Protein AF-A0A399QWX4-F1 (afdb_monomer)

Foldseek 3Di:
DDPDDPDPPDDPVVVVVCCVVVVVDDDDPPDDAPPPDDSPVVVCVVCVLPPPPLQHDRPVVLVLLQVLLPPPLAQPSHVVLLVQLVVVLVVCVVQAPPSRLLNLLSSQLQSADQPVDLCRLVVSLVVQLVVCVVRDDPVSSVLSSQLSVCLSPLDQDPDDDPNSSSSSLVSSLSNVQLLQDPPVSVVSSVVRVCSSVVVDPLLRCLVVVLVVLVVLLPDPFSGDDPVSRVRGRVSSNVSSVVSNVVSVD

Structure (mmCIF, N/CA/C/O backbone):
data_AF-A0A399QWX4-F1
#
_entry.id   AF-A0A399QWX4-F1
#
loop_
_atom_site.group_PDB
_atom_site.id
_atom_site.type_symbol
_atom_site.label_atom_id
_atom_site.label_alt_id
_atom_site.label_comp_id
_atom_site.label_asym_id
_atom_site.label_entity_id
_atom_site.label_seq_id
_atom_site.pdbx_PDB_ins_code
_atom_site.Cartn_x
_atom_site.Cartn_y
_atom_site.Cartn_z
_atom_site.occupancy
_atom_site.B_iso_or_equiv
_atom_site.auth_seq_id
_atom_site.auth_comp_id
_atom_site.auth_asym_id
_atom_site.auth_atom_id
_atom_site.pdbx_PDB_model_num
ATOM 1 N N . MET A 1 1 ? 32.528 8.252 -9.619 1.00 36.53 1 MET A N 1
ATOM 2 C CA . MET A 1 1 ? 33.765 8.702 -10.285 1.00 36.53 1 MET A CA 1
ATOM 3 C C . MET A 1 1 ? 33.454 8.699 -11.768 1.00 36.53 1 MET A C 1
ATOM 5 O O . MET A 1 1 ? 33.252 7.625 -12.318 1.00 36.53 1 MET A O 1
ATOM 9 N N . GLU A 1 2 ? 33.245 9.871 -12.365 1.00 32.94 2 GLU A N 1
ATOM 10 C CA . GLU A 1 2 ? 33.061 9.987 -13.814 1.00 32.94 2 GLU A CA 1
ATOM 11 C C . GLU A 1 2 ? 34.377 9.607 -14.490 1.00 32.94 2 GLU A C 1
ATOM 13 O O . GLU A 1 2 ? 35.412 10.228 -14.253 1.00 32.94 2 GLU A O 1
ATOM 18 N N . PHE A 1 3 ? 34.349 8.535 -15.276 1.00 46.03 3 PHE A N 1
ATOM 19 C CA . PHE A 1 3 ? 35.468 8.164 -16.126 1.00 46.03 3 PHE A CA 1
ATOM 20 C C . PHE A 1 3 ? 35.492 9.158 -17.288 1.00 46.03 3 PHE A C 1
ATOM 22 O O . PHE A 1 3 ? 34.627 9.116 -18.161 1.00 46.03 3 PHE A O 1
ATOM 29 N N . GLY A 1 4 ? 36.427 10.107 -17.243 1.00 42.34 4 GLY A N 1
ATOM 30 C CA . GLY A 1 4 ? 36.612 11.098 -18.297 1.00 42.34 4 GLY A CA 1
ATOM 31 C C . GLY A 1 4 ? 37.071 10.423 -19.585 1.00 42.34 4 GLY A C 1
ATOM 32 O O . GLY A 1 4 ? 38.186 9.910 -19.651 1.00 42.34 4 GLY A O 1
ATOM 33 N N . TYR A 1 5 ? 36.214 10.435 -20.602 1.00 48.62 5 TYR A N 1
ATOM 34 C CA . TYR A 1 5 ? 36.571 10.072 -21.967 1.00 48.62 5 TYR A CA 1
ATOM 35 C C . TYR A 1 5 ? 36.462 11.328 -22.832 1.00 48.62 5 TYR A C 1
ATOM 37 O O . TYR A 1 5 ? 35.366 11.762 -23.172 1.00 48.62 5 TYR A O 1
ATOM 45 N N . GLU A 1 6 ? 37.598 11.926 -23.185 1.00 47.09 6 GLU A N 1
ATOM 46 C CA . GLU A 1 6 ? 37.657 12.959 -24.223 1.00 47.09 6 GLU A CA 1
ATOM 47 C C . GLU A 1 6 ? 37.806 12.290 -25.600 1.00 47.09 6 GLU A C 1
ATOM 49 O O . GLU A 1 6 ? 38.861 12.333 -26.223 1.00 47.09 6 GLU A O 1
ATOM 54 N N . ASP A 1 7 ? 36.745 11.635 -26.076 1.00 51.84 7 ASP A N 1
ATOM 55 C CA . ASP A 1 7 ? 36.612 11.261 -27.489 1.00 51.84 7 ASP A CA 1
ATOM 56 C C . ASP A 1 7 ? 35.151 11.423 -27.930 1.00 51.84 7 ASP A C 1
ATOM 58 O O . ASP A 1 7 ? 34.295 10.581 -27.665 1.00 51.84 7 ASP A O 1
ATOM 62 N N . PHE A 1 8 ? 34.860 12.533 -28.614 1.00 53.25 8 PHE A N 1
ATOM 63 C CA . PHE A 1 8 ? 33.521 12.878 -29.108 1.00 53.25 8 PHE A CA 1
ATOM 64 C C . PHE A 1 8 ? 33.066 12.037 -30.318 1.00 53.25 8 PHE A C 1
ATOM 66 O O . PHE A 1 8 ? 31.963 12.250 -30.822 1.00 53.25 8 PHE A O 1
ATOM 73 N N . SER A 1 9 ? 33.893 11.109 -30.817 1.00 65.25 9 SER A N 1
ATOM 74 C CA . SER A 1 9 ? 33.598 10.319 -32.021 1.00 65.25 9 SER A CA 1
ATOM 75 C C . SER A 1 9 ? 33.035 8.920 -31.746 1.00 65.25 9 SER A C 1
ATOM 77 O O . SER A 1 9 ? 32.462 8.305 -32.649 1.00 65.25 9 SER A O 1
ATOM 79 N N . LYS A 1 10 ? 33.150 8.419 -30.509 1.00 66.12 10 LYS A N 1
ATOM 80 C CA . LYS A 1 10 ? 32.716 7.072 -30.115 1.00 66.12 10 LYS A CA 1
ATOM 81 C C . LYS A 1 10 ? 31.728 7.126 -28.958 1.00 66.12 10 LYS A C 1
ATOM 83 O O . LYS A 1 10 ? 31.874 7.900 -28.020 1.00 66.12 10 LYS A O 1
ATOM 88 N N . SER A 1 11 ? 30.716 6.264 -29.000 1.00 66.50 11 SER A N 1
ATOM 89 C CA . SER A 1 11 ? 29.767 6.149 -27.889 1.00 66.50 11 SER A CA 1
ATOM 90 C C . SER A 1 11 ? 30.430 5.502 -26.662 1.00 66.50 11 SER A C 1
ATOM 92 O O . SER A 1 11 ? 31.269 4.607 -26.799 1.00 66.50 11 SER A O 1
ATOM 94 N N . HIS A 1 12 ? 30.016 5.887 -25.449 1.00 59.50 12 HIS A N 1
ATOM 95 C CA . HIS A 1 12 ? 30.517 5.279 -24.205 1.00 59.50 12 HIS A CA 1
ATOM 96 C C . HIS A 1 12 ? 30.455 3.733 -24.182 1.00 59.50 12 HIS A C 1
ATOM 98 O O . HIS A 1 12 ? 31.392 3.115 -23.672 1.00 59.50 12 HIS A O 1
ATOM 104 N N . PRO A 1 13 ? 29.425 3.063 -24.744 1.00 59.88 13 PRO A N 1
ATOM 105 C CA . PRO A 1 13 ? 29.414 1.603 -24.854 1.00 59.88 13 PRO A CA 1
ATOM 106 C C . PRO A 1 13 ? 30.510 1.027 -25.761 1.00 59.88 13 PRO A C 1
ATOM 108 O O . PRO A 1 13 ? 31.056 -0.029 -25.448 1.00 59.88 13 PRO A O 1
ATOM 111 N N . GLN A 1 14 ? 30.844 1.699 -26.870 1.00 66.56 14 GLN A N 1
ATOM 112 C CA . GLN A 1 14 ? 31.919 1.268 -27.775 1.00 66.56 14 GLN A CA 1
ATOM 113 C C . GLN A 1 14 ? 33.284 1.419 -27.109 1.00 66.56 14 GLN A C 1
ATOM 115 O O . GLN A 1 14 ? 34.055 0.465 -27.092 1.00 66.56 14 GLN A O 1
ATOM 120 N N . LEU A 1 15 ? 33.532 2.569 -26.476 1.00 65.81 15 LEU A N 1
ATOM 121 C CA . LEU A 1 15 ? 34.760 2.823 -25.720 1.00 65.81 15 LEU A CA 1
ATOM 122 C C . LEU A 1 15 ? 34.960 1.795 -24.597 1.00 65.81 15 LEU A C 1
ATOM 124 O O . LEU A 1 15 ? 36.059 1.285 -24.400 1.00 65.81 15 LEU A O 1
ATOM 128 N N . ARG A 1 16 ? 33.881 1.423 -23.896 1.00 71.06 16 ARG A N 1
ATOM 129 C CA . ARG A 1 16 ? 33.922 0.391 -22.850 1.00 71.06 16 ARG A CA 1
ATOM 130 C C . ARG A 1 16 ? 34.248 -0.994 -23.406 1.00 71.06 16 ARG A C 1
ATOM 132 O O . ARG A 1 16 ? 35.002 -1.730 -22.779 1.00 71.06 16 ARG A O 1
ATOM 139 N N . ARG A 1 17 ? 33.677 -1.358 -24.558 1.00 70.12 17 ARG A N 1
ATOM 140 C CA . ARG A 1 17 ? 33.946 -2.648 -25.207 1.00 70.12 17 ARG A CA 1
ATOM 141 C C . ARG A 1 17 ? 35.401 -2.743 -25.658 1.00 70.12 17 ARG A C 1
ATOM 143 O O . ARG A 1 17 ? 36.065 -3.711 -25.314 1.00 70.12 17 ARG A O 1
ATOM 150 N N . GLU A 1 18 ? 35.896 -1.713 -26.340 1.00 75.56 18 GLU A N 1
ATOM 151 C CA . GLU A 1 18 ? 37.291 -1.639 -26.784 1.00 75.56 18 GLU A CA 1
ATOM 152 C C . GLU A 1 18 ? 38.266 -1.696 -25.599 1.00 75.56 18 GLU A C 1
ATOM 154 O O . GLU A 1 18 ? 39.277 -2.387 -25.668 1.00 75.56 18 GLU A O 1
ATOM 159 N N . TRP A 1 19 ? 37.946 -1.037 -24.481 1.00 77.25 19 TRP A N 1
ATOM 160 C CA . TRP A 1 19 ? 38.761 -1.097 -23.265 1.00 77.25 19 TRP A CA 1
ATOM 161 C C . TRP A 1 19 ? 38.820 -2.506 -22.650 1.00 77.25 19 TRP A C 1
ATOM 163 O O . TRP A 1 19 ? 39.889 -2.953 -22.231 1.00 77.25 19 TRP A O 1
ATOM 173 N N . ILE A 1 20 ? 37.696 -3.234 -22.628 1.00 73.88 20 ILE A N 1
ATOM 174 C CA . ILE A 1 20 ? 37.647 -4.625 -22.144 1.00 73.88 20 ILE A CA 1
ATOM 175 C C . ILE A 1 20 ? 38.436 -5.555 -23.073 1.00 73.88 20 ILE A C 1
ATOM 177 O O . ILE A 1 20 ? 39.220 -6.373 -22.594 1.00 73.88 20 ILE A O 1
ATOM 181 N N . GLU A 1 21 ? 38.242 -5.426 -24.387 1.00 76.81 21 GLU A N 1
ATOM 182 C CA . GLU A 1 21 ? 38.940 -6.224 -25.404 1.00 76.81 21 GLU A CA 1
ATOM 183 C C . GLU A 1 21 ? 40.447 -5.921 -25.436 1.00 76.81 21 GLU A C 1
ATOM 185 O O . GLU A 1 21 ? 41.253 -6.815 -25.686 1.00 76.81 21 GLU A O 1
ATOM 190 N N . GLY A 1 22 ? 40.831 -4.685 -25.112 1.00 78.31 22 GLY A N 1
ATOM 191 C CA . GLY A 1 22 ? 42.212 -4.214 -25.021 1.00 78.31 22 GLY A CA 1
ATOM 192 C C . GLY A 1 22 ? 42.940 -4.555 -23.717 1.00 78.31 22 GLY A C 1
ATOM 193 O O . GLY A 1 22 ? 43.990 -3.980 -23.458 1.00 78.31 22 GLY A O 1
ATOM 194 N N . GLY A 1 23 ? 42.408 -5.449 -22.877 1.00 78.69 23 GLY A N 1
ATOM 195 C CA . GLY A 1 23 ? 43.095 -5.904 -21.660 1.00 78.69 23 GLY A CA 1
ATOM 196 C C . GLY A 1 23 ? 42.893 -5.022 -20.423 1.00 78.69 23 GLY A C 1
ATOM 197 O O . GLY A 1 23 ? 43.568 -5.236 -19.419 1.00 78.69 23 GLY A O 1
ATOM 198 N N . LYS A 1 24 ? 41.933 -4.083 -20.456 1.00 81.38 24 LYS A N 1
ATOM 199 C CA . LYS A 1 24 ? 41.509 -3.262 -19.303 1.00 81.38 24 LYS A CA 1
ATOM 200 C C . LYS A 1 24 ? 42.638 -2.397 -18.719 1.00 81.38 24 LYS A C 1
ATOM 202 O O . LYS A 1 24 ? 42.712 -2.176 -17.508 1.00 81.38 24 LYS A O 1
ATOM 207 N N . GLU A 1 25 ? 43.535 -1.917 -19.575 1.00 78.25 25 GLU A N 1
ATOM 208 C CA . GLU A 1 25 ? 44.689 -1.119 -19.161 1.00 78.25 25 GLU A CA 1
ATOM 209 C C . GLU A 1 25 ? 44.283 0.254 -18.608 1.00 78.25 25 GLU A C 1
ATOM 211 O O . GLU A 1 25 ? 43.268 0.845 -18.987 1.00 78.25 25 GLU A O 1
ATOM 216 N N . TRP A 1 26 ? 45.090 0.783 -17.692 1.00 76.31 26 TRP A N 1
ATOM 217 C CA . TRP A 1 26 ? 44.897 2.126 -17.161 1.00 76.31 26 TRP A CA 1
ATOM 218 C C . TRP A 1 26 ? 45.159 3.172 -18.250 1.00 76.31 26 TRP A C 1
ATOM 220 O O . TRP A 1 26 ? 46.260 3.247 -18.789 1.00 76.31 26 TRP A O 1
ATOM 230 N N . SER A 1 27 ? 44.159 3.999 -18.559 1.00 67.62 27 SER A N 1
ATOM 231 C CA . SER A 1 27 ? 44.198 4.905 -19.715 1.00 67.62 27 SER A CA 1
ATOM 232 C C . SER A 1 27 ? 44.344 6.391 -19.362 1.00 67.62 27 SER A C 1
ATOM 234 O O . SER A 1 27 ? 44.257 7.235 -20.253 1.00 67.62 27 SER A O 1
ATOM 236 N N . SER A 1 28 ? 44.536 6.749 -18.084 1.00 66.88 28 SER A N 1
ATOM 237 C CA . SER A 1 28 ? 44.708 8.158 -17.694 1.00 66.88 28 SER A CA 1
ATOM 238 C C . SER A 1 28 ? 46.110 8.652 -18.042 1.00 66.88 28 SER A C 1
ATOM 240 O O . SER A 1 28 ? 47.109 8.098 -17.592 1.00 66.88 28 SER A O 1
ATOM 242 N N . VAL A 1 29 ? 46.173 9.755 -18.787 1.00 61.41 29 VAL A N 1
ATOM 243 C CA . VAL A 1 29 ? 47.415 10.501 -19.058 1.00 61.41 29 VAL A CA 1
ATOM 244 C C . VAL A 1 29 ? 47.774 11.485 -17.939 1.00 61.41 29 VAL A C 1
ATOM 246 O O . VAL A 1 29 ? 48.891 11.992 -17.896 1.00 61.41 29 VAL A O 1
ATOM 249 N N . ALA A 1 30 ? 46.830 11.769 -17.035 1.00 56.72 30 ALA A N 1
ATOM 250 C CA . ALA A 1 30 ? 46.983 12.749 -15.959 1.00 56.72 30 ALA A CA 1
ATOM 251 C C . ALA A 1 30 ? 47.521 12.134 -14.656 1.00 56.72 30 ALA A C 1
ATOM 253 O O . ALA A 1 30 ? 47.921 12.854 -13.742 1.00 56.72 30 ALA A O 1
ATOM 254 N N . SER A 1 31 ? 47.516 10.806 -14.547 1.00 69.19 31 SER A N 1
ATOM 255 C CA . SER A 1 31 ? 47.915 10.093 -13.339 1.00 69.19 31 SER A CA 1
ATOM 256 C C . SER A 1 31 ? 48.416 8.694 -13.668 1.00 69.19 31 SER A C 1
ATOM 258 O O . SER A 1 31 ? 47.888 8.028 -14.554 1.00 69.19 31 SER A O 1
ATOM 260 N N . ASN A 1 32 ? 49.421 8.232 -12.923 1.00 76.31 32 ASN A N 1
ATOM 261 C CA . ASN A 1 32 ? 49.849 6.837 -12.987 1.00 76.31 32 ASN A CA 1
ATOM 262 C C . ASN A 1 32 ? 48.766 5.922 -12.407 1.00 76.31 32 ASN A C 1
ATOM 264 O O . ASN A 1 32 ? 48.014 6.331 -11.516 1.00 76.31 32 ASN A O 1
ATOM 268 N N . ALA A 1 33 ? 48.740 4.673 -12.872 1.00 71.56 33 ALA A N 1
ATOM 269 C CA . ALA A 1 33 ? 47.933 3.640 -12.243 1.00 71.56 33 ALA A CA 1
ATOM 270 C C . ALA A 1 33 ? 48.317 3.518 -10.753 1.00 71.56 33 ALA A C 1
ATOM 272 O O . ALA A 1 33 ? 49.512 3.557 -10.427 1.00 71.56 33 ALA A O 1
ATOM 273 N N . PRO A 1 34 ? 47.341 3.378 -9.841 1.00 74.94 34 PRO A N 1
ATOM 274 C CA . PRO A 1 34 ? 47.611 3.046 -8.447 1.00 74.94 34 PRO A CA 1
ATOM 275 C C . PRO A 1 34 ? 48.460 1.773 -8.322 1.00 74.94 34 PRO A C 1
ATOM 277 O O . PRO A 1 34 ? 48.393 0.883 -9.168 1.00 74.94 34 PRO A O 1
ATOM 280 N N . ALA A 1 35 ? 49.250 1.668 -7.250 1.00 73.94 35 ALA A N 1
ATOM 281 C CA . ALA A 1 35 ? 50.124 0.511 -7.022 1.00 73.94 35 ALA A CA 1
ATOM 282 C C . ALA A 1 35 ? 49.351 -0.815 -6.847 1.00 73.94 35 ALA A C 1
ATOM 284 O O . ALA A 1 35 ? 49.918 -1.889 -7.018 1.00 73.94 35 ALA A O 1
ATOM 285 N N . ASP A 1 36 ? 48.066 -0.728 -6.515 1.00 65.31 36 ASP A N 1
ATOM 286 C CA . ASP A 1 36 ? 47.106 -1.813 -6.331 1.00 65.31 36 ASP A CA 1
ATOM 287 C C . ASP A 1 36 ? 46.073 -1.884 -7.473 1.00 65.31 36 ASP A C 1
ATOM 289 O O . ASP A 1 36 ? 44.956 -2.364 -7.276 1.00 65.31 36 ASP A O 1
ATOM 293 N N . TRP A 1 37 ? 46.420 -1.382 -8.665 1.00 73.75 37 TRP A N 1
ATOM 294 C CA . TRP A 1 37 ? 45.552 -1.451 -9.838 1.00 73.75 37 TRP A CA 1
ATOM 295 C C . TRP A 1 37 ? 45.223 -2.903 -10.203 1.00 73.75 37 TRP A C 1
ATOM 297 O O . TRP A 1 37 ? 46.065 -3.653 -10.695 1.00 73.75 37 TRP A O 1
ATOM 307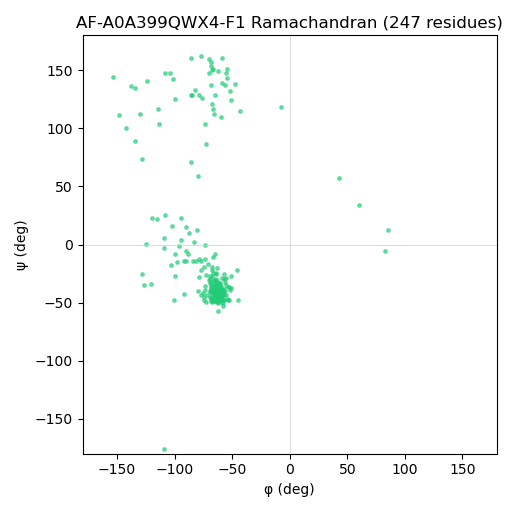 N N . ASP A 1 38 ? 43.963 -3.265 -9.981 1.00 76.94 38 ASP A N 1
ATOM 308 C CA . ASP A 1 38 ? 43.387 -4.556 -10.326 1.00 76.94 38 ASP A CA 1
ATOM 309 C C . ASP A 1 38 ? 42.026 -4.321 -11.000 1.00 76.94 38 ASP A C 1
ATOM 311 O O . ASP A 1 38 ? 40.991 -4.242 -10.323 1.00 76.94 38 ASP A O 1
ATOM 315 N N . PRO A 1 39 ? 42.009 -4.164 -12.335 1.00 71.69 39 PRO A N 1
ATOM 316 C CA . PRO A 1 39 ? 40.783 -3.895 -13.069 1.00 71.69 39 PRO A CA 1
ATOM 317 C C . PRO A 1 39 ? 39.829 -5.087 -13.026 1.00 71.69 39 PRO A C 1
ATOM 319 O O . PRO A 1 39 ? 38.627 -4.891 -13.164 1.00 71.69 39 PRO A O 1
ATOM 322 N N . GLU A 1 40 ? 40.329 -6.309 -12.815 1.00 68.56 40 GLU A N 1
ATOM 323 C CA . GLU A 1 40 ? 39.490 -7.497 -12.685 1.00 68.56 40 GLU A CA 1
ATOM 324 C C . GLU A 1 40 ? 38.759 -7.491 -11.351 1.00 68.56 40 GLU A C 1
ATOM 326 O O . GLU A 1 40 ? 37.543 -7.602 -11.363 1.00 68.56 40 GLU A O 1
ATOM 331 N N . SER A 1 41 ? 39.438 -7.268 -10.222 1.00 61.56 41 SER A N 1
ATOM 332 C CA . SER A 1 41 ? 38.777 -7.180 -8.912 1.00 61.56 41 SER A CA 1
ATOM 333 C C . SER A 1 41 ? 37.913 -5.930 -8.763 1.00 61.56 41 SER A C 1
ATOM 335 O O . SER A 1 41 ? 36.928 -5.947 -8.032 1.00 61.56 41 SER A O 1
ATOM 337 N N . GLN A 1 42 ? 38.251 -4.820 -9.421 1.00 64.69 42 GLN A N 1
ATOM 338 C CA . GLN A 1 42 ? 37.425 -3.608 -9.402 1.00 64.69 42 GLN A CA 1
ATOM 339 C C . GLN A 1 42 ? 36.183 -3.754 -10.282 1.00 64.69 42 GLN A C 1
ATOM 341 O O . GLN A 1 42 ? 35.090 -3.386 -9.848 1.00 64.69 42 GLN A O 1
ATOM 346 N N . LEU A 1 43 ? 36.324 -4.346 -11.474 1.00 61.94 43 LEU A N 1
ATOM 347 C CA . LEU A 1 43 ? 35.189 -4.728 -12.309 1.00 61.94 43 LEU A CA 1
ATOM 348 C C . LEU A 1 43 ? 34.364 -5.811 -11.609 1.00 61.94 43 LEU A C 1
ATOM 350 O O . LEU A 1 43 ? 33.150 -5.699 -11.567 1.00 61.94 43 LEU A O 1
ATOM 354 N N . ALA A 1 44 ? 35.000 -6.790 -10.969 1.00 59.09 44 ALA A N 1
ATOM 355 C CA . ALA A 1 44 ? 34.336 -7.798 -10.159 1.00 59.09 44 ALA A CA 1
ATOM 356 C C . ALA A 1 44 ? 33.651 -7.176 -8.947 1.00 59.09 44 ALA A C 1
ATOM 358 O O . ALA A 1 44 ? 32.563 -7.594 -8.658 1.00 59.09 44 ALA A O 1
ATOM 359 N N . ARG A 1 45 ? 34.151 -6.126 -8.286 1.00 56.44 45 ARG A N 1
ATOM 360 C CA . ARG A 1 45 ? 33.387 -5.412 -7.235 1.00 56.44 45 ARG A CA 1
ATOM 361 C C . ARG A 1 45 ? 32.208 -4.610 -7.790 1.00 56.44 45 ARG A C 1
ATOM 363 O O . ARG A 1 45 ? 31.205 -4.457 -7.100 1.00 56.44 45 ARG A O 1
ATOM 370 N N . LEU A 1 46 ? 32.321 -4.107 -9.021 1.00 50.16 46 LEU A N 1
ATOM 371 C CA . LEU A 1 46 ? 31.212 -3.492 -9.758 1.00 50.16 46 LEU A CA 1
ATOM 372 C C . LEU A 1 46 ? 30.184 -4.529 -10.249 1.00 50.16 46 LEU A C 1
ATOM 374 O O . LEU A 1 46 ? 29.029 -4.163 -10.425 1.00 50.16 46 LEU A O 1
ATOM 378 N N . LEU A 1 47 ? 30.592 -5.788 -10.459 1.00 51.03 47 LEU A N 1
ATOM 379 C CA . LEU A 1 47 ? 29.754 -6.898 -10.941 1.00 51.03 47 LEU A CA 1
ATOM 380 C C . LEU A 1 47 ? 29.255 -7.843 -9.815 1.00 51.03 47 LEU A C 1
ATOM 382 O O . LEU A 1 47 ? 28.184 -8.428 -9.949 1.00 51.03 47 LEU A O 1
ATOM 386 N N . ASP A 1 48 ? 29.990 -7.963 -8.704 1.00 43.47 48 ASP A N 1
ATOM 387 C CA . ASP A 1 48 ? 29.677 -8.680 -7.446 1.00 43.47 48 ASP A CA 1
ATOM 388 C C . ASP A 1 48 ? 28.772 -7.837 -6.543 1.00 43.47 48 ASP A C 1
ATOM 390 O O . ASP A 1 48 ? 28.112 -8.354 -5.641 1.00 43.47 48 ASP A O 1
ATOM 394 N N . GLY A 1 49 ? 28.636 -6.543 -6.829 1.00 46.41 49 GLY A N 1
ATOM 395 C CA . GLY A 1 49 ? 27.330 -5.920 -6.709 1.00 46.41 49 GLY A CA 1
ATOM 396 C C . GLY A 1 49 ? 26.486 -6.433 -7.864 1.00 46.41 49 GLY A C 1
ATOM 397 O O . GLY A 1 49 ? 26.519 -5.793 -8.908 1.00 46.41 49 GLY A O 1
ATOM 398 N N . ARG A 1 50 ? 25.830 -7.598 -7.671 1.00 38.47 50 ARG A N 1
ATOM 399 C CA . ARG A 1 50 ? 24.861 -8.250 -8.578 1.00 38.47 50 ARG A CA 1
ATOM 400 C C . ARG A 1 50 ? 24.507 -7.339 -9.748 1.00 38.47 50 ARG A C 1
ATOM 402 O O . ARG A 1 50 ? 23.873 -6.309 -9.511 1.00 38.47 50 ARG A O 1
ATOM 409 N N . VAL A 1 51 ? 24.801 -7.751 -10.986 1.00 38.78 51 VAL A N 1
ATOM 410 C CA . VAL A 1 51 ? 23.932 -7.352 -12.105 1.00 38.78 51 VAL A CA 1
ATOM 411 C C . VAL A 1 51 ? 22.516 -7.536 -11.564 1.00 38.78 51 VAL A C 1
ATOM 413 O O . VAL A 1 51 ? 22.219 -8.665 -11.151 1.00 38.78 51 VAL A O 1
ATOM 416 N N . PRO A 1 52 ? 21.702 -6.474 -11.404 1.00 41.16 52 PRO A N 1
ATOM 417 C CA . PRO A 1 52 ? 20.328 -6.681 -11.017 1.00 41.16 52 PRO A CA 1
ATOM 418 C C . PRO A 1 52 ? 19.810 -7.714 -12.002 1.00 41.16 52 PRO A C 1
ATOM 420 O O . PRO A 1 52 ? 19.938 -7.518 -13.215 1.00 41.16 52 PRO A O 1
ATOM 423 N N . GLU A 1 53 ? 19.271 -8.831 -11.510 1.00 42.88 53 GLU A N 1
ATOM 424 C CA . GLU A 1 53 ? 18.254 -9.462 -12.337 1.00 42.88 53 GLU A CA 1
ATOM 425 C C . GLU A 1 53 ? 17.310 -8.323 -12.744 1.00 42.88 53 GLU A C 1
ATOM 427 O O . GLU A 1 53 ? 17.099 -7.431 -11.913 1.00 42.88 53 GLU A O 1
ATOM 432 N N . PRO A 1 54 ? 16.850 -8.252 -14.000 1.00 44.41 54 PRO A N 1
ATOM 433 C CA . PRO A 1 54 ? 16.032 -7.133 -14.469 1.00 44.41 54 PRO A CA 1
ATOM 434 C C . PRO A 1 54 ? 14.900 -6.760 -13.488 1.00 44.41 54 PRO A C 1
ATOM 436 O O . PRO A 1 54 ? 14.536 -5.604 -13.392 1.00 44.41 54 PRO A O 1
ATOM 439 N N . ASP A 1 55 ? 14.502 -7.691 -12.621 1.00 52.66 55 ASP A N 1
ATOM 440 C CA . ASP A 1 55 ? 13.497 -7.561 -11.569 1.00 52.66 55 ASP A CA 1
ATOM 441 C C . ASP A 1 55 ? 14.003 -7.091 -10.175 1.00 52.66 55 ASP A C 1
ATOM 443 O O . ASP A 1 55 ? 13.315 -7.271 -9.166 1.00 52.66 55 ASP A O 1
ATOM 447 N N . CYS A 1 56 ? 15.218 -6.544 -10.043 1.00 72.88 56 CYS A N 1
ATOM 448 C CA . CYS A 1 56 ? 15.839 -6.239 -8.744 1.00 72.88 56 CYS A CA 1
ATOM 449 C C . CYS A 1 56 ? 16.045 -4.729 -8.526 1.00 72.88 56 CYS A C 1
ATOM 451 O O . CYS A 1 56 ? 16.851 -4.076 -9.190 1.00 72.88 56 CYS A O 1
ATOM 453 N N . ILE A 1 57 ? 15.376 -4.178 -7.507 1.00 88.81 57 ILE A N 1
ATOM 454 C CA . ILE A 1 57 ? 15.534 -2.772 -7.111 1.00 88.81 57 ILE A CA 1
ATOM 455 C C . ILE A 1 57 ? 16.965 -2.517 -6.605 1.00 88.81 57 ILE A C 1
ATOM 457 O O . ILE A 1 57 ? 17.429 -3.220 -5.697 1.00 88.81 57 ILE A O 1
ATOM 461 N N . PRO A 1 58 ? 17.662 -1.485 -7.121 1.00 91.06 58 PRO A N 1
ATOM 462 C CA . PRO A 1 58 ? 18.997 -1.123 -6.666 1.00 91.06 58 PRO A CA 1
ATOM 463 C C . PRO A 1 58 ? 19.088 -0.958 -5.144 1.00 91.06 58 PRO A C 1
ATOM 465 O O . PRO A 1 58 ? 18.307 -0.234 -4.523 1.00 91.06 58 PRO A O 1
ATOM 468 N N . GLY A 1 59 ? 20.104 -1.568 -4.526 1.00 89.38 59 GLY A N 1
ATOM 469 C CA . GLY A 1 59 ? 20.236 -1.593 -3.062 1.00 89.38 59 GLY A CA 1
ATOM 470 C C . GLY A 1 59 ? 20.307 -0.209 -2.401 1.00 89.38 59 GLY A C 1
ATOM 471 O O . GLY A 1 59 ? 19.851 -0.039 -1.271 1.00 89.38 59 GLY A O 1
ATOM 472 N N . TYR A 1 60 ? 20.824 0.806 -3.101 1.00 91.94 60 TYR A N 1
ATOM 473 C CA . TYR A 1 60 ? 20.846 2.176 -2.581 1.00 91.94 60 TYR A CA 1
ATOM 474 C C . TYR A 1 60 ? 19.440 2.801 -2.508 1.00 91.94 60 TYR A C 1
ATOM 476 O O . TYR A 1 60 ? 19.178 3.556 -1.572 1.00 91.94 60 TYR A O 1
ATOM 484 N N . LEU A 1 61 ? 18.531 2.466 -3.435 1.00 95.31 61 LEU A N 1
ATOM 485 C CA . LEU A 1 61 ? 17.129 2.897 -3.389 1.00 95.31 61 LEU A CA 1
ATOM 486 C C . LEU A 1 61 ? 16.398 2.204 -2.237 1.00 95.31 61 LEU A C 1
ATOM 488 O O . LEU A 1 61 ? 15.777 2.879 -1.421 1.00 95.31 61 LEU A O 1
ATOM 492 N N . LEU A 1 62 ? 16.587 0.889 -2.072 1.00 95.44 62 LEU A N 1
ATOM 493 C CA . LEU A 1 62 ? 16.038 0.156 -0.923 1.00 95.44 62 LEU A CA 1
ATOM 494 C C . LEU A 1 62 ? 16.491 0.749 0.418 1.00 95.44 62 LEU A C 1
ATOM 496 O O . LEU A 1 62 ? 15.692 0.862 1.343 1.00 95.44 62 LEU A O 1
ATOM 500 N N . ASN A 1 63 ? 17.753 1.168 0.538 1.00 94.94 63 ASN A N 1
ATOM 501 C CA . ASN A 1 63 ? 18.241 1.812 1.760 1.00 94.94 63 ASN A CA 1
ATOM 502 C C . ASN A 1 63 ? 17.589 3.182 2.006 1.00 94.94 63 ASN A C 1
ATOM 504 O O . ASN A 1 63 ? 17.278 3.508 3.153 1.00 94.94 63 ASN A O 1
ATOM 508 N N . ARG A 1 64 ? 17.350 3.976 0.953 1.00 97.56 64 ARG A N 1
ATOM 509 C CA . ARG A 1 64 ? 16.624 5.254 1.063 1.00 97.56 64 ARG A CA 1
ATOM 510 C C . ARG A 1 64 ? 15.174 5.046 1.490 1.00 97.56 64 ARG A C 1
ATOM 512 O O . ARG A 1 64 ? 14.695 5.787 2.345 1.00 97.56 64 ARG A O 1
ATOM 519 N N . LEU A 1 65 ? 14.508 4.032 0.945 1.00 98.25 65 LEU A N 1
ATOM 520 C CA . LEU A 1 65 ? 13.155 3.654 1.342 1.00 98.25 65 LEU A CA 1
ATOM 521 C C . LEU A 1 65 ? 13.117 3.196 2.799 1.00 98.25 65 LEU A C 1
ATOM 523 O O . LEU A 1 65 ? 12.354 3.749 3.582 1.00 98.25 65 LEU A O 1
ATOM 527 N N . LYS A 1 66 ? 14.003 2.282 3.213 1.00 98.12 66 LYS A N 1
ATOM 528 C CA . LYS A 1 66 ? 14.121 1.860 4.622 1.00 98.12 66 LYS A CA 1
ATOM 529 C C . LYS A 1 66 ? 14.276 3.040 5.578 1.00 98.12 66 LYS A C 1
ATOM 531 O O . LYS A 1 66 ? 13.684 3.025 6.650 1.00 98.12 66 LYS A O 1
ATOM 536 N N . ALA A 1 67 ? 15.038 4.064 5.191 1.00 98.25 67 ALA A N 1
ATOM 537 C CA . ALA A 1 67 ? 15.181 5.274 5.994 1.00 98.25 67 ALA A CA 1
ATOM 538 C C . ALA A 1 67 ? 13.864 6.067 6.123 1.00 98.25 67 ALA A C 1
ATOM 540 O O . ALA A 1 67 ? 13.586 6.577 7.203 1.00 98.25 67 ALA A O 1
ATOM 541 N N . ARG A 1 68 ? 13.039 6.135 5.067 1.00 98.50 68 ARG A N 1
ATOM 542 C CA . ARG A 1 68 ? 11.702 6.771 5.096 1.00 98.50 68 ARG A CA 1
ATOM 543 C C . ARG A 1 68 ? 10.722 5.984 5.954 1.00 98.50 68 ARG A C 1
ATOM 545 O O . ARG A 1 68 ? 10.070 6.538 6.827 1.00 98.50 68 ARG A O 1
ATOM 552 N N . TYR A 1 69 ? 10.683 4.667 5.776 1.00 98.56 69 TYR A N 1
ATOM 553 C CA . TYR A 1 69 ? 9.836 3.775 6.572 1.00 98.56 69 TYR A CA 1
ATOM 554 C C . TYR A 1 69 ? 10.253 3.688 8.053 1.00 98.56 69 TYR A C 1
ATOM 556 O O . TYR A 1 69 ? 9.509 3.138 8.863 1.00 98.56 69 TYR A O 1
ATOM 564 N N . ALA A 1 70 ? 11.420 4.231 8.418 1.00 98.25 70 ALA A N 1
ATOM 565 C CA . ALA A 1 70 ? 11.903 4.341 9.794 1.00 98.25 70 ALA A CA 1
ATOM 566 C C . ALA A 1 70 ? 11.586 5.697 10.458 1.00 98.25 70 ALA A C 1
ATOM 568 O O . ALA A 1 70 ? 12.029 5.942 11.583 1.00 98.25 70 ALA A O 1
ATOM 569 N N . GLU A 1 71 ? 10.858 6.592 9.784 1.00 98.25 71 GLU A N 1
ATOM 570 C CA . GLU A 1 71 ? 10.440 7.869 10.364 1.00 98.25 71 GLU A CA 1
ATOM 571 C C . GLU A 1 71 ? 9.588 7.666 11.636 1.00 98.25 71 GLU A C 1
ATOM 573 O O . GLU A 1 71 ? 8.736 6.775 11.683 1.00 98.25 71 GLU A O 1
ATOM 578 N N . PRO A 1 72 ? 9.791 8.482 12.688 1.00 96.94 72 PRO A N 1
ATOM 579 C CA . PRO A 1 72 ? 9.303 8.190 14.038 1.00 96.94 72 PRO A CA 1
ATOM 580 C C . PRO A 1 72 ? 7.779 8.229 14.192 1.00 96.94 72 PRO A C 1
ATOM 582 O O . PRO A 1 72 ? 7.263 7.685 15.166 1.00 96.94 72 PRO A O 1
ATOM 585 N N . GLN A 1 73 ? 7.061 8.881 13.273 1.00 95.94 73 GLN A N 1
ATOM 586 C CA . GLN A 1 73 ? 5.599 8.919 13.275 1.00 95.94 73 GLN A CA 1
ATOM 587 C C . GLN A 1 73 ? 4.956 7.625 12.758 1.00 95.94 73 GLN A C 1
ATOM 589 O O . GLN A 1 73 ? 3.755 7.443 12.939 1.00 95.94 73 GLN A O 1
ATOM 594 N N . ARG A 1 74 ? 5.725 6.739 12.111 1.00 98.38 74 ARG A N 1
ATOM 595 C CA . ARG A 1 74 ? 5.233 5.479 11.543 1.00 98.38 74 ARG A CA 1
ATOM 596 C C . ARG A 1 74 ? 5.217 4.393 12.613 1.00 98.38 74 ARG A C 1
ATOM 598 O O . ARG A 1 74 ? 6.217 4.122 13.275 1.00 98.38 74 ARG A O 1
ATOM 605 N N . HIS A 1 75 ? 4.077 3.731 12.755 1.00 98.38 75 HIS A N 1
ATOM 606 C CA . HIS A 1 75 ? 3.903 2.588 13.653 1.00 98.38 75 HIS A CA 1
ATOM 607 C C . HIS A 1 75 ? 3.336 1.370 12.931 1.00 98.38 75 HIS A C 1
ATOM 609 O O . HIS A 1 75 ? 3.680 0.244 13.283 1.00 98.38 75 HIS A O 1
ATOM 615 N N . TYR A 1 76 ? 2.465 1.585 11.949 1.00 98.44 76 TYR A N 1
ATOM 616 C CA . TYR A 1 76 ? 1.977 0.562 11.038 1.00 98.44 76 TYR A CA 1
ATOM 617 C C . TYR A 1 76 ? 2.709 0.632 9.700 1.00 98.44 76 TYR A C 1
ATOM 619 O O . TYR A 1 76 ? 3.221 -0.387 9.246 1.00 98.44 76 TYR A O 1
ATOM 627 N N . HIS A 1 77 ? 2.833 1.829 9.118 1.00 98.50 77 HIS A N 1
ATOM 628 C CA . HIS A 1 77 ? 3.448 2.037 7.805 1.00 98.50 77 HIS A CA 1
ATOM 629 C C . HIS A 1 77 ? 4.981 2.034 7.898 1.00 98.50 77 HIS A C 1
ATOM 631 O O . HIS A 1 77 ? 5.638 3.027 7.587 1.00 98.50 77 HIS A O 1
ATOM 637 N N . THR A 1 78 ? 5.546 0.927 8.385 1.00 98.44 78 THR A N 1
ATOM 638 C CA . THR A 1 78 ? 6.983 0.679 8.582 1.00 98.44 78 THR A CA 1
ATOM 639 C C . THR A 1 78 ? 7.504 -0.349 7.571 1.00 98.44 78 THR A C 1
ATOM 641 O O . THR A 1 78 ? 6.771 -0.825 6.706 1.00 98.44 78 THR A O 1
ATOM 644 N N . TRP A 1 79 ? 8.777 -0.743 7.681 1.00 98.19 79 TRP A N 1
ATOM 645 C CA . TRP A 1 79 ? 9.324 -1.800 6.824 1.00 98.19 79 TRP A CA 1
ATOM 646 C C . TRP A 1 79 ? 8.655 -3.170 7.043 1.00 98.19 79 TRP A C 1
ATOM 648 O O . TRP A 1 79 ? 8.615 -3.980 6.121 1.00 98.19 79 TRP A O 1
ATOM 658 N N . ASP A 1 80 ? 8.070 -3.419 8.220 1.00 97.81 80 ASP A N 1
ATOM 659 C CA . ASP A 1 80 ? 7.354 -4.673 8.495 1.00 97.81 80 ASP A CA 1
ATOM 660 C C . ASP A 1 80 ? 6.099 -4.821 7.615 1.00 97.81 80 ASP A C 1
ATOM 662 O O . ASP A 1 80 ? 5.770 -5.936 7.198 1.00 97.81 80 ASP A O 1
ATOM 666 N N . HIS A 1 81 ? 5.428 -3.702 7.297 1.00 97.81 81 HIS A N 1
ATOM 667 C CA . HIS A 1 81 ? 4.321 -3.648 6.329 1.00 97.81 81 HIS A CA 1
ATOM 668 C C . HIS A 1 81 ? 4.809 -4.039 4.934 1.00 97.81 81 HIS A C 1
ATOM 670 O O . HIS A 1 81 ? 4.271 -4.960 4.325 1.00 97.81 81 HIS A O 1
ATOM 676 N N . ILE A 1 82 ? 5.915 -3.448 4.479 1.00 98.38 82 ILE A N 1
ATOM 677 C CA . ILE A 1 82 ? 6.524 -3.768 3.180 1.00 98.38 82 ILE A CA 1
ATOM 678 C C . ILE A 1 82 ? 6.922 -5.242 3.086 1.00 98.38 82 ILE A C 1
ATOM 680 O O . ILE A 1 82 ? 6.612 -5.903 2.094 1.00 98.38 82 ILE A O 1
ATOM 684 N N . ASP A 1 83 ? 7.542 -5.799 4.127 1.00 97.88 83 ASP A N 1
ATOM 685 C CA . ASP A 1 83 ? 7.879 -7.222 4.167 1.00 97.88 83 ASP A CA 1
ATOM 686 C C . ASP A 1 83 ? 6.618 -8.110 4.153 1.00 97.88 83 ASP A C 1
ATOM 688 O O . ASP A 1 83 ? 6.648 -9.215 3.602 1.00 97.88 83 ASP A O 1
ATOM 692 N N . ALA A 1 84 ? 5.499 -7.660 4.735 1.00 97.75 84 ALA A N 1
ATOM 693 C CA . ALA A 1 84 ? 4.220 -8.366 4.663 1.00 97.75 84 ALA A CA 1
ATOM 694 C C . ALA A 1 84 ? 3.633 -8.362 3.247 1.00 97.75 84 ALA A C 1
ATOM 696 O O . ALA A 1 84 ? 3.314 -9.439 2.733 1.00 97.75 84 ALA A O 1
ATOM 697 N N . LEU A 1 85 ? 3.574 -7.201 2.589 1.00 98.50 85 LEU A N 1
ATOM 698 C CA . LEU A 1 85 ? 3.119 -7.101 1.201 1.00 98.50 85 LEU A CA 1
ATOM 699 C C . LEU A 1 85 ? 4.012 -7.928 0.271 1.00 98.50 85 LEU A C 1
ATOM 701 O O . LEU A 1 85 ? 3.516 -8.677 -0.569 1.00 98.50 85 LEU A O 1
ATOM 705 N N . LYS A 1 86 ? 5.335 -7.876 0.468 1.00 97.81 86 LYS A N 1
ATOM 706 C CA . LYS A 1 86 ? 6.299 -8.627 -0.344 1.00 97.81 86 LYS A CA 1
ATOM 707 C C . LYS A 1 86 ? 6.113 -10.142 -0.224 1.00 97.81 86 LYS A C 1
ATOM 709 O O . LYS A 1 86 ? 6.216 -10.843 -1.228 1.00 97.81 86 LYS A O 1
ATOM 714 N N . ARG A 1 87 ? 5.783 -10.662 0.966 1.00 97.88 87 ARG A N 1
ATOM 715 C CA . ARG A 1 87 ? 5.441 -12.089 1.139 1.00 97.88 87 ARG A CA 1
ATOM 716 C C . ARG A 1 87 ? 4.204 -12.482 0.333 1.00 97.88 87 ARG A C 1
ATOM 718 O O . ARG A 1 87 ? 4.194 -13.560 -0.260 1.00 97.88 87 ARG A O 1
ATOM 725 N N . HIS A 1 88 ? 3.182 -11.627 0.296 1.00 97.94 88 HIS A N 1
ATOM 726 C CA . HIS A 1 88 ? 1.996 -11.870 -0.526 1.00 97.94 88 HIS A CA 1
ATOM 727 C C . HIS A 1 88 ? 2.321 -11.813 -2.016 1.00 97.94 88 HIS A C 1
ATOM 729 O O . HIS A 1 88 ? 1.970 -12.749 -2.736 1.00 97.94 88 HIS A O 1
ATOM 735 N N . PHE A 1 89 ? 3.074 -10.796 -2.441 1.00 97.38 89 PHE A N 1
ATOM 736 C CA . PHE A 1 89 ? 3.559 -10.656 -3.811 1.00 97.38 89 PHE A CA 1
ATOM 737 C C . PHE A 1 89 ? 4.293 -11.918 -4.285 1.00 97.38 89 PHE A C 1
ATOM 739 O O . PHE A 1 89 ? 3.965 -12.463 -5.338 1.00 97.38 89 PHE A O 1
ATOM 746 N N . ASP A 1 90 ? 5.215 -12.443 -3.471 1.00 95.62 90 ASP A N 1
ATOM 747 C CA . ASP A 1 90 ? 5.966 -13.661 -3.791 1.00 95.62 90 ASP A CA 1
ATOM 748 C C . ASP A 1 90 ? 5.080 -14.915 -3.819 1.00 95.62 90 ASP A C 1
ATOM 750 O O . ASP A 1 90 ? 5.262 -15.794 -4.667 1.00 95.62 90 ASP A O 1
ATOM 754 N N . SER A 1 91 ? 4.105 -15.014 -2.907 1.00 95.44 91 SER A N 1
ATOM 755 C CA . SER A 1 91 ? 3.178 -16.153 -2.856 1.00 95.44 91 SER A CA 1
ATOM 756 C C . SER A 1 91 ? 2.229 -16.209 -4.056 1.00 95.44 91 SER A C 1
ATOM 758 O O . SER A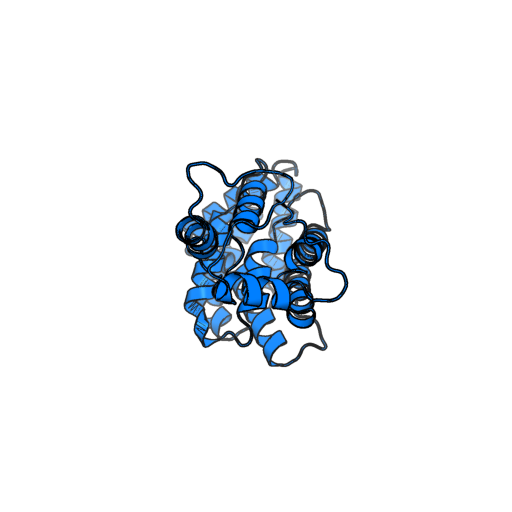 1 91 ? 1.812 -17.294 -4.457 1.00 95.44 91 SER A O 1
ATOM 760 N N . LEU A 1 92 ? 1.941 -15.051 -4.655 1.00 95.50 92 LEU A N 1
ATOM 761 C CA . LEU A 1 92 ? 1.013 -14.880 -5.771 1.00 95.50 92 LEU A CA 1
ATOM 762 C C . LEU A 1 92 ? 1.736 -14.728 -7.113 1.00 95.50 92 LEU A C 1
ATOM 764 O O . LEU A 1 92 ? 1.120 -14.353 -8.103 1.00 95.50 92 LEU A O 1
ATOM 768 N N . LYS A 1 93 ? 3.027 -15.087 -7.181 1.00 92.44 93 LYS A N 1
ATOM 769 C CA . LYS A 1 93 ? 3.874 -14.886 -8.368 1.00 92.44 93 LYS A CA 1
ATOM 770 C C . LYS A 1 93 ? 3.304 -15.409 -9.692 1.00 92.44 93 LYS A C 1
ATOM 772 O O . LYS A 1 93 ? 3.688 -14.927 -10.747 1.00 92.44 93 LYS A O 1
ATOM 777 N N . ALA A 1 94 ? 2.443 -16.426 -9.636 1.00 94.44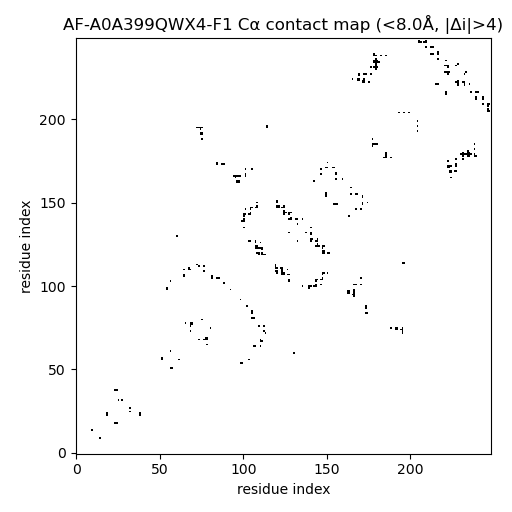 94 ALA A N 1
ATOM 778 C CA . ALA A 1 94 ? 1.833 -17.038 -10.813 1.00 94.44 94 ALA A CA 1
ATOM 779 C C . ALA A 1 94 ? 0.665 -16.222 -11.397 1.00 94.44 94 ALA A C 1
ATOM 781 O O . ALA A 1 94 ? 0.218 -16.537 -12.494 1.00 94.44 94 ALA A O 1
ATOM 782 N N . HIS A 1 95 ? 0.174 -15.217 -10.667 1.00 95.69 95 HIS A N 1
ATOM 783 C CA . HIS A 1 95 ? -0.954 -14.371 -11.059 1.00 95.69 95 HIS A CA 1
ATOM 784 C C . HIS A 1 95 ? -0.516 -13.017 -11.638 1.00 95.69 95 HIS A C 1
ATOM 786 O O . HIS A 1 95 ? -1.361 -12.291 -12.149 1.00 95.69 95 HIS A O 1
ATOM 792 N N . TRP A 1 96 ? 0.779 -12.681 -11.572 1.00 95.44 96 TRP A N 1
ATOM 793 C CA . TRP A 1 96 ? 1.312 -11.434 -12.123 1.00 95.44 96 TRP A CA 1
ATOM 794 C C . TRP A 1 96 ? 1.576 -11.545 -13.621 1.00 95.44 96 TRP A C 1
ATOM 796 O O . TRP A 1 96 ? 2.242 -12.482 -14.068 1.00 95.44 96 TRP A O 1
ATOM 806 N N . HIS A 1 97 ? 1.136 -10.542 -14.373 1.00 96.19 97 HIS A N 1
ATOM 807 C CA . HIS A 1 97 ? 1.422 -10.407 -15.801 1.00 96.19 97 HIS A CA 1
ATOM 808 C C . HIS A 1 97 ? 2.689 -9.569 -16.017 1.00 96.19 97 HIS A C 1
ATOM 810 O O . HIS A 1 97 ? 3.559 -9.928 -16.811 1.00 96.19 97 HIS A O 1
ATOM 816 N N . ARG A 1 98 ? 2.821 -8.477 -15.259 1.00 94.19 98 ARG A N 1
ATOM 817 C CA . ARG A 1 98 ? 3.927 -7.514 -15.268 1.00 94.19 98 ARG A CA 1
ATOM 818 C C . ARG A 1 98 ? 4.447 -7.307 -13.837 1.00 94.19 98 ARG A C 1
ATOM 820 O O . ARG A 1 98 ? 4.221 -6.261 -13.229 1.00 94.19 98 ARG A O 1
ATOM 827 N N . PRO A 1 99 ? 5.169 -8.290 -13.270 1.00 95.25 99 PRO A N 1
ATOM 828 C CA . PRO A 1 99 ? 5.594 -8.249 -11.870 1.00 95.25 99 PRO A CA 1
ATOM 829 C C . PRO A 1 99 ? 6.573 -7.111 -11.543 1.00 95.25 99 PRO A C 1
ATOM 831 O O . PRO A 1 99 ? 6.573 -6.630 -10.414 1.00 95.25 99 PRO A O 1
ATOM 834 N N . GLU A 1 100 ? 7.398 -6.666 -12.494 1.00 95.31 100 GLU A N 1
ATOM 835 C CA . GLU A 1 100 ? 8.409 -5.626 -12.261 1.00 95.31 100 GLU A CA 1
ATOM 836 C C . GLU A 1 100 ? 7.800 -4.266 -11.850 1.00 95.31 100 GLU A C 1
ATOM 838 O O . GLU A 1 100 ? 8.103 -3.807 -10.744 1.00 95.31 100 GLU A O 1
ATOM 843 N N . PRO A 1 101 ? 6.903 -3.622 -12.629 1.00 97.06 101 PRO A N 1
ATOM 844 C CA . PRO A 1 101 ? 6.279 -2.364 -12.208 1.00 97.06 101 PRO A CA 1
ATOM 845 C C . PRO A 1 101 ? 5.465 -2.504 -10.915 1.00 97.06 101 PRO A C 1
ATOM 847 O O . PRO A 1 101 ? 5.477 -1.597 -10.083 1.00 97.06 101 PRO A O 1
ATOM 850 N N . VAL A 1 102 ? 4.810 -3.649 -10.697 1.00 98.12 102 VAL A N 1
ATOM 851 C CA . VAL A 1 102 ? 4.071 -3.923 -9.452 1.00 98.12 102 VAL A CA 1
ATOM 852 C C . VAL A 1 102 ? 5.021 -3.977 -8.254 1.00 98.12 102 VAL A C 1
ATOM 854 O O . VAL A 1 102 ? 4.718 -3.426 -7.196 1.00 98.12 102 VAL A O 1
ATOM 857 N N . LEU A 1 103 ? 6.192 -4.600 -8.408 1.00 97.75 103 LEU A N 1
ATOM 858 C CA . LEU A 1 103 ? 7.201 -4.659 -7.356 1.00 97.75 103 LEU A CA 1
ATOM 859 C C . LEU A 1 103 ? 7.732 -3.263 -7.011 1.00 97.75 103 LEU A C 1
ATOM 861 O O . LEU A 1 103 ? 7.895 -2.943 -5.836 1.00 97.75 103 LEU A O 1
ATOM 865 N N . TRP A 1 104 ? 7.973 -2.416 -8.010 1.00 98.25 104 TRP A N 1
ATOM 866 C CA . TRP A 1 104 ? 8.353 -1.025 -7.771 1.00 98.25 104 TRP A CA 1
ATOM 867 C C . TRP A 1 104 ? 7.236 -0.242 -7.071 1.00 98.25 104 TRP A C 1
ATOM 869 O O . TRP A 1 104 ? 7.501 0.429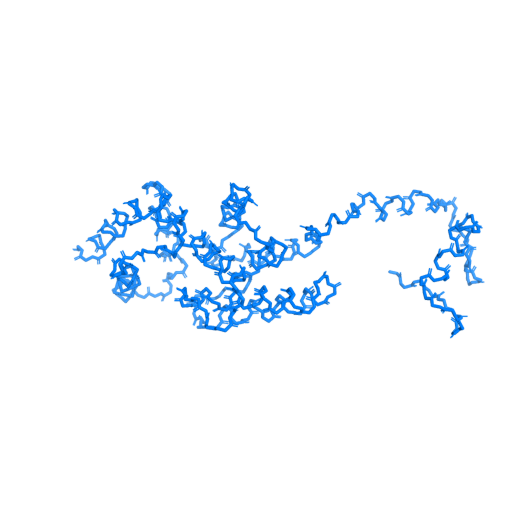 -6.078 1.00 98.25 104 TRP A O 1
ATOM 879 N N . ALA A 1 105 ? 5.979 -0.387 -7.490 1.00 98.62 105 ALA A N 1
ATOM 880 C CA . ALA A 1 105 ? 4.856 0.233 -6.788 1.00 98.62 105 ALA A CA 1
ATOM 881 C C . ALA A 1 105 ? 4.779 -0.214 -5.315 1.00 98.62 105 ALA A C 1
ATOM 883 O O . ALA A 1 105 ? 4.636 0.620 -4.421 1.00 98.62 105 ALA A O 1
ATOM 884 N N . LEU A 1 106 ? 4.982 -1.509 -5.042 1.00 98.62 106 LEU A N 1
ATOM 885 C CA . LEU A 1 106 ? 4.978 -2.082 -3.691 1.00 98.62 106 LEU A CA 1
ATOM 886 C C . LEU A 1 106 ? 5.936 -1.368 -2.747 1.00 98.62 106 LEU A C 1
ATOM 888 O O . LEU A 1 106 ? 5.562 -1.029 -1.628 1.00 98.62 106 LEU A O 1
ATOM 892 N N . TYR A 1 107 ? 7.168 -1.129 -3.180 1.00 98.69 107 TYR A N 1
ATOM 893 C CA . TYR A 1 107 ? 8.174 -0.514 -2.322 1.00 98.69 107 TYR A CA 1
ATOM 894 C C . TYR A 1 107 ? 7.995 0.998 -2.146 1.00 98.69 107 TYR A C 1
ATOM 896 O O . TYR A 1 107 ? 8.497 1.539 -1.160 1.00 98.69 107 TYR A O 1
ATOM 904 N N . TRP A 1 108 ? 7.303 1.670 -3.073 1.00 98.75 108 TRP A N 1
ATOM 905 C CA . TRP A 1 108 ? 7.134 3.124 -3.051 1.00 98.75 108 TRP A CA 1
ATOM 906 C C . TRP A 1 108 ? 5.766 3.611 -2.573 1.00 98.75 108 TRP A C 1
ATOM 908 O O . TRP A 1 108 ? 5.697 4.776 -2.204 1.00 98.75 108 TRP A O 1
ATOM 918 N N . HIS A 1 109 ? 4.711 2.785 -2.542 1.00 98.75 109 HIS A N 1
ATOM 919 C CA . HIS A 1 109 ? 3.330 3.272 -2.355 1.00 98.75 109 HIS A CA 1
ATOM 920 C C . HIS A 1 109 ? 3.117 4.181 -1.130 1.00 98.75 109 HIS A C 1
ATOM 922 O O . HIS A 1 109 ? 2.425 5.187 -1.245 1.00 98.75 109 HIS A O 1
ATOM 928 N N . ASP A 1 110 ? 3.806 3.892 -0.020 1.00 98.31 110 ASP A N 1
ATOM 929 C CA . ASP A 1 110 ? 3.779 4.673 1.229 1.00 98.31 110 ASP A CA 1
ATOM 930 C C . ASP A 1 110 ? 5.140 5.307 1.573 1.00 98.31 110 ASP A C 1
ATOM 932 O O . ASP A 1 110 ? 5.446 5.593 2.741 1.00 98.31 110 ASP A O 1
ATOM 936 N N . ALA A 1 111 ? 6.018 5.485 0.581 1.00 98.50 111 ALA A N 1
ATOM 937 C CA . ALA A 1 111 ? 7.363 6.012 0.800 1.00 98.50 111 ALA A CA 1
ATOM 938 C C . ALA A 1 111 ? 7.330 7.436 1.371 1.00 98.50 111 ALA A C 1
ATOM 940 O O . ALA A 1 111 ? 8.164 7.780 2.211 1.00 98.50 111 ALA A O 1
ATOM 941 N N . ILE A 1 112 ? 6.349 8.242 0.968 1.00 98.56 112 ILE A N 1
ATOM 942 C CA . ILE A 1 112 ? 5.973 9.492 1.625 1.00 98.56 112 ILE A CA 1
ATOM 943 C C . ILE A 1 112 ? 4.754 9.219 2.507 1.00 98.56 112 ILE A C 1
ATOM 945 O O . ILE A 1 112 ? 3.748 8.709 2.028 1.00 98.56 112 ILE A O 1
ATOM 949 N N . TYR A 1 113 ? 4.847 9.547 3.798 1.00 98.19 113 TYR A N 1
ATOM 950 C CA . TYR A 1 113 ? 3.740 9.361 4.737 1.00 98.19 113 TYR A CA 1
ATOM 951 C C . TYR A 1 113 ? 3.748 10.419 5.835 1.00 98.19 113 TYR A C 1
ATOM 953 O O . TYR A 1 113 ? 4.585 10.427 6.745 1.00 98.19 113 TYR A O 1
ATOM 961 N N . ASP A 1 114 ? 2.748 11.282 5.769 1.00 97.56 114 ASP A N 1
ATOM 962 C CA . ASP A 1 114 ? 2.364 12.186 6.834 1.00 97.56 114 ASP A CA 1
ATOM 963 C C . ASP A 1 114 ? 0.848 12.043 7.049 1.00 97.56 114 ASP A C 1
ATOM 965 O O . ASP A 1 114 ? 0.066 12.441 6.180 1.00 97.56 114 ASP A O 1
ATOM 969 N N . PRO A 1 115 ? 0.391 11.502 8.194 1.00 94.75 115 PRO A N 1
ATOM 970 C CA . PRO A 1 115 ? -1.033 11.280 8.451 1.00 94.75 115 PRO A CA 1
ATOM 971 C C . PRO A 1 115 ? -1.853 12.582 8.532 1.00 94.75 115 PRO A C 1
ATOM 973 O O . PRO A 1 115 ? -3.082 12.531 8.610 1.00 94.75 115 PRO A O 1
ATOM 976 N N . THR A 1 116 ? -1.205 13.753 8.526 1.00 95.50 116 THR A N 1
ATOM 977 C CA . THR A 1 116 ? -1.862 15.067 8.474 1.00 95.50 116 THR A CA 1
ATOM 978 C C . THR A 1 116 ? -2.116 15.566 7.047 1.00 95.50 116 THR A C 1
ATOM 980 O O . THR A 1 116 ? -2.810 16.571 6.866 1.00 95.50 116 THR A O 1
ATOM 983 N N . ARG A 1 117 ? -1.580 14.875 6.033 1.00 95.00 117 ARG A N 1
ATOM 984 C CA . ARG A 1 117 ? -1.649 15.266 4.623 1.00 95.00 117 ARG A CA 1
ATOM 985 C C . ARG A 1 117 ? -2.593 14.371 3.812 1.00 95.00 117 ARG A C 1
ATOM 987 O O . ARG A 1 117 ? -2.694 13.182 4.096 1.00 95.00 117 ARG A O 1
ATOM 994 N N . PRO A 1 118 ? -3.261 14.923 2.781 1.00 94.62 118 PRO A N 1
ATOM 995 C CA . PRO A 1 118 ? -4.147 14.160 1.902 1.00 94.62 118 PRO A CA 1
ATOM 996 C C . PRO A 1 118 ? -3.483 13.680 0.597 1.00 94.62 118 PRO A C 1
ATOM 998 O O . PRO A 1 118 ? -4.175 13.110 -0.237 1.00 94.62 118 PRO A O 1
ATOM 1001 N N . ASP A 1 119 ? -2.207 13.997 0.361 1.00 97.50 119 ASP A N 1
ATOM 1002 C CA . ASP A 1 119 ? -1.513 13.818 -0.923 1.00 97.50 119 ASP A CA 1
ATOM 1003 C C . ASP A 1 119 ? -0.296 12.881 -0.829 1.00 97.50 119 ASP A C 1
ATOM 1005 O O . ASP A 1 119 ? 0.613 12.961 -1.652 1.00 97.50 119 ASP A O 1
ATOM 1009 N N . ASN A 1 120 ? -0.258 11.999 0.174 1.00 98.31 120 ASN A N 1
ATOM 1010 C CA . ASN A 1 120 ? 0.866 11.082 0.393 1.00 98.31 120 ASN A CA 1
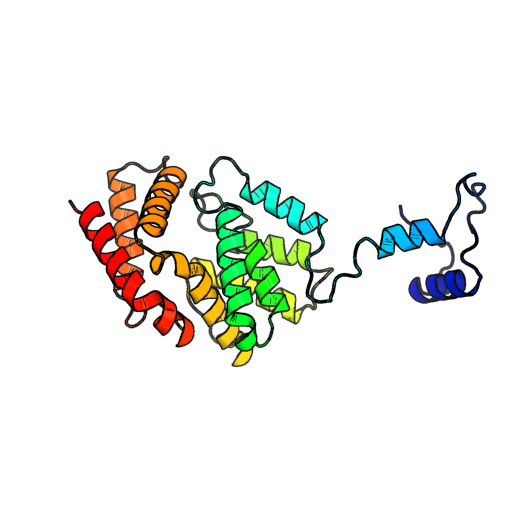ATOM 1011 C C . ASN A 1 120 ? 1.099 10.161 -0.810 1.00 98.31 120 ASN A C 1
ATOM 1013 O O . ASN A 1 120 ? 2.232 10.0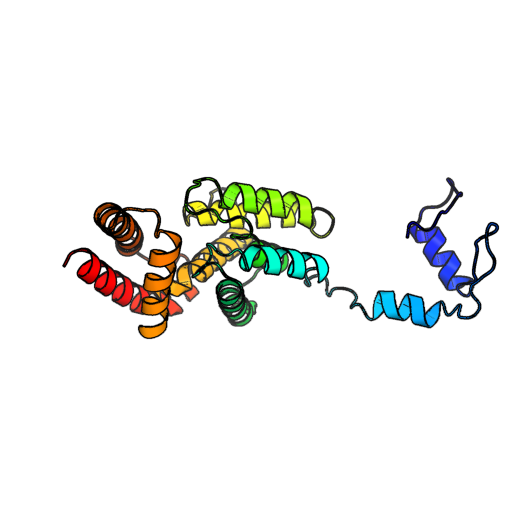23 -1.261 1.00 98.31 120 ASN A O 1
ATOM 1017 N N . GLU A 1 121 ? 0.037 9.584 -1.365 1.00 98.25 121 GLU A N 1
ATOM 1018 C CA . GLU A 1 121 ? 0.103 8.646 -2.489 1.00 98.25 121 GLU A CA 1
ATOM 1019 C C . GLU A 1 121 ? 0.561 9.353 -3.770 1.00 98.25 121 GLU A C 1
ATOM 1021 O O . GLU A 1 121 ? 1.383 8.833 -4.519 1.00 98.25 121 GLU A O 1
ATOM 1026 N N . GLU A 1 122 ? 0.100 10.586 -3.989 1.00 98.56 122 GLU A N 1
ATOM 1027 C CA . GLU A 1 122 ? 0.564 11.438 -5.088 1.00 98.56 122 GLU A CA 1
ATOM 1028 C C . GLU A 1 122 ? 2.072 11.695 -4.994 1.00 98.56 122 GLU A C 1
ATOM 1030 O O . GLU A 1 122 ? 2.807 11.514 -5.964 1.00 98.56 122 GLU A O 1
ATOM 1035 N N . LEU A 1 123 ? 2.542 12.099 -3.812 1.00 98.75 123 LEU A N 1
ATOM 1036 C CA . LEU A 1 123 ? 3.952 12.399 -3.573 1.00 98.75 123 LEU A CA 1
ATOM 1037 C C . LEU A 1 123 ? 4.826 11.140 -3.645 1.00 98.75 123 LEU A C 1
ATOM 1039 O O . LEU A 1 123 ? 5.953 11.201 -4.132 1.00 98.75 123 LEU A O 1
ATOM 1043 N N . SER A 1 124 ? 4.312 9.997 -3.196 1.00 98.81 124 SER A N 1
ATOM 1044 C CA . SER A 1 124 ? 4.961 8.691 -3.330 1.00 98.81 124 SER A CA 1
ATOM 1045 C C . SER A 1 124 ? 5.083 8.260 -4.795 1.00 98.81 124 SER A C 1
ATOM 1047 O O . SER A 1 124 ? 6.143 7.784 -5.204 1.00 98.81 124 SER A O 1
ATOM 1049 N N . ALA A 1 125 ? 4.047 8.490 -5.609 1.00 98.81 125 ALA A N 1
ATOM 1050 C CA . ALA A 1 125 ? 4.079 8.227 -7.045 1.00 98.81 125 ALA A CA 1
ATOM 1051 C C . ALA A 1 125 ? 5.079 9.138 -7.774 1.00 98.81 125 ALA A C 1
ATOM 1053 O O . ALA A 1 125 ? 5.875 8.654 -8.572 1.00 98.81 125 ALA A O 1
ATOM 1054 N N . GLN A 1 126 ? 5.108 10.434 -7.451 1.00 98.81 126 GLN A N 1
ATOM 1055 C CA . GLN A 1 126 ? 6.099 11.370 -7.998 1.00 98.81 126 GLN A CA 1
ATOM 1056 C C . GLN A 1 126 ? 7.530 10.989 -7.591 1.00 98.81 126 GLN A C 1
ATOM 1058 O O . GLN A 1 126 ? 8.440 11.009 -8.417 1.00 98.81 126 GLN A O 1
ATOM 1063 N N . LEU A 1 127 ? 7.736 10.572 -6.337 1.00 98.81 127 LEU A N 1
ATOM 1064 C CA . LEU A 1 127 ? 9.032 10.072 -5.876 1.00 98.81 127 LEU A CA 1
ATOM 1065 C C . LEU A 1 127 ? 9.475 8.838 -6.676 1.00 98.81 127 LEU A C 1
ATOM 1067 O O . LEU A 1 127 ? 10.649 8.727 -7.032 1.00 98.81 127 LEU A O 1
ATOM 1071 N N . LEU A 1 128 ? 8.549 7.917 -6.960 1.00 98.69 128 LEU A N 1
ATOM 1072 C CA . LEU A 1 128 ? 8.812 6.758 -7.807 1.00 98.69 128 LEU A CA 1
ATOM 1073 C C . LEU A 1 128 ? 9.171 7.180 -9.239 1.00 98.69 128 LEU A C 1
ATOM 1075 O O . LEU A 1 128 ? 10.150 6.677 -9.783 1.00 98.69 128 LEU A O 1
ATOM 1079 N N . GLU A 1 129 ? 8.410 8.096 -9.842 1.00 98.62 129 GLU A N 1
ATOM 1080 C CA . GLU A 1 129 ? 8.677 8.630 -11.184 1.00 98.62 129 GLU A CA 1
ATOM 1081 C C . GLU A 1 129 ? 10.095 9.215 -11.280 1.00 98.62 129 GLU A C 1
ATOM 1083 O O . GLU A 1 129 ? 10.823 8.931 -12.231 1.00 98.62 129 GLU A O 1
ATOM 1088 N N . GLU A 1 130 ? 10.524 9.972 -10.268 1.00 98.25 130 GLU A N 1
ATOM 1089 C CA . GLU A 1 130 ? 11.867 10.552 -10.201 1.00 98.25 130 GLU A CA 1
ATOM 1090 C C . GLU A 1 130 ? 12.966 9.492 -10.023 1.00 98.25 130 GLU A C 1
ATOM 1092 O O . GLU A 1 130 ? 13.975 9.501 -10.735 1.00 98.25 130 GLU A O 1
ATOM 1097 N N . GLU A 1 131 ? 12.809 8.583 -9.059 1.00 97.00 131 GLU A N 1
ATOM 1098 C CA . GLU A 1 131 ? 13.850 7.616 -8.695 1.00 97.00 131 GLU A CA 1
ATOM 1099 C C . GLU A 1 131 ? 13.930 6.424 -9.658 1.00 97.00 131 GLU A C 1
ATOM 1101 O O . GLU A 1 131 ? 15.009 5.849 -9.825 1.00 97.00 131 GLU A O 1
ATOM 1106 N N . GLY A 1 132 ? 12.812 6.069 -10.294 1.00 95.38 132 GLY A N 1
ATOM 1107 C CA . GLY A 1 132 ? 12.659 4.943 -11.213 1.00 95.38 132 GLY A CA 1
ATOM 1108 C C . GLY A 1 132 ? 12.937 5.267 -12.681 1.00 95.38 132 GLY A C 1
ATOM 1109 O O . GLY A 1 132 ? 13.159 4.342 -13.459 1.00 95.38 132 GLY A O 1
ATOM 1110 N N . ALA A 1 133 ? 13.012 6.546 -13.075 1.00 94.19 133 ALA A N 1
ATOM 1111 C CA . ALA A 1 133 ? 13.193 6.966 -14.474 1.00 94.19 133 ALA A CA 1
ATOM 1112 C C . ALA A 1 133 ? 14.425 6.377 -15.184 1.00 94.19 133 ALA A C 1
ATOM 1114 O O . ALA A 1 133 ? 14.422 6.222 -16.404 1.00 94.19 133 ALA A O 1
ATOM 1115 N N . ALA A 1 134 ? 15.489 6.067 -14.439 1.00 90.81 134 ALA A N 1
ATOM 1116 C CA . ALA A 1 134 ? 16.710 5.474 -14.987 1.00 90.81 134 ALA A CA 1
ATOM 1117 C C . ALA A 1 134 ? 16.707 3.933 -14.992 1.00 90.81 134 ALA A C 1
ATOM 1119 O O . ALA A 1 134 ? 17.661 3.337 -15.491 1.00 90.81 134 ALA A O 1
ATOM 1120 N N . HIS A 1 135 ? 15.680 3.303 -14.414 1.00 91.56 135 HIS A N 1
ATOM 1121 C CA . HIS A 1 135 ? 15.636 1.859 -14.159 1.00 91.56 135 HIS A CA 1
ATOM 1122 C C . HIS A 1 135 ? 14.463 1.166 -14.847 1.00 91.56 135 HIS A C 1
ATOM 1124 O O . HIS A 1 135 ? 14.629 0.041 -15.298 1.00 91.56 135 HIS A O 1
ATOM 1130 N N . LEU A 1 136 ? 13.318 1.840 -14.976 1.00 92.06 136 LEU A N 1
ATOM 1131 C CA . LEU A 1 136 ? 12.126 1.310 -15.633 1.00 92.06 136 LEU A CA 1
ATOM 1132 C C . LEU A 1 136 ? 11.932 1.906 -17.029 1.00 92.06 136 LEU A C 1
ATOM 1134 O O . LEU A 1 136 ? 12.214 3.081 -17.280 1.00 92.06 136 LEU A O 1
ATOM 1138 N N . GLY A 1 137 ? 11.371 1.107 -17.940 1.00 93.88 137 GLY A N 1
ATOM 1139 C CA . GLY A 1 137 ? 10.818 1.630 -19.187 1.00 93.88 137 GLY A CA 1
ATOM 1140 C C . GLY A 1 137 ? 9.663 2.596 -18.905 1.00 93.88 137 GLY A C 1
ATOM 1141 O O . GLY A 1 137 ? 8.928 2.430 -17.936 1.00 93.88 137 GLY A O 1
ATOM 1142 N N . ALA A 1 138 ? 9.454 3.595 -19.770 1.00 95.62 138 ALA A N 1
ATOM 1143 C CA . ALA A 1 138 ? 8.445 4.639 -19.541 1.00 95.62 138 ALA A CA 1
ATOM 1144 C C . ALA A 1 138 ? 7.024 4.089 -19.293 1.00 95.62 138 ALA A C 1
ATOM 1146 O O . ALA A 1 138 ? 6.277 4.652 -18.499 1.00 95.62 138 ALA A O 1
ATOM 1147 N N . ALA A 1 139 ? 6.661 2.980 -19.948 1.00 96.06 139 ALA A N 1
ATOM 1148 C CA . ALA A 1 139 ? 5.368 2.325 -19.756 1.00 96.06 139 ALA A CA 1
ATOM 1149 C C . ALA A 1 139 ? 5.259 1.579 -18.413 1.00 96.06 139 ALA A C 1
ATOM 1151 O O . ALA A 1 139 ? 4.183 1.564 -17.822 1.00 96.06 139 ALA A O 1
ATOM 1152 N N . ASP A 1 140 ? 6.341 0.962 -17.926 1.00 96.38 140 ASP A N 1
ATOM 1153 C CA . ASP A 1 140 ? 6.378 0.313 -16.606 1.00 96.38 140 ASP A CA 1
ATOM 1154 C C . ASP A 1 140 ? 6.370 1.356 -15.491 1.00 96.38 140 ASP A C 1
ATOM 1156 O O . ASP A 1 140 ? 5.603 1.233 -14.542 1.00 96.38 140 ASP A O 1
ATOM 1160 N N . LEU A 1 141 ? 7.150 2.430 -15.640 1.00 97.69 141 LEU A N 1
ATOM 1161 C CA . LEU A 1 141 ? 7.186 3.532 -14.681 1.00 97.69 141 LEU A CA 1
ATOM 1162 C C . LEU A 1 141 ? 5.814 4.193 -14.519 1.00 97.69 141 LEU A C 1
ATOM 1164 O O . LEU A 1 141 ? 5.354 4.390 -13.398 1.00 97.69 141 LEU A O 1
ATOM 1168 N N . ALA A 1 142 ? 5.148 4.499 -15.638 1.00 97.88 142 ALA A N 1
ATOM 1169 C CA . ALA A 1 142 ? 3.818 5.096 -15.621 1.00 97.88 142 ALA A CA 1
ATOM 1170 C C . ALA A 1 142 ? 2.789 4.170 -14.960 1.00 97.88 142 ALA A C 1
ATOM 1172 O O . ALA A 1 142 ? 1.976 4.625 -14.160 1.00 97.88 142 ALA A O 1
ATOM 1173 N N . PHE A 1 143 ? 2.843 2.868 -15.254 1.00 98.06 143 PHE A N 1
ATOM 1174 C CA . PHE A 1 143 ? 1.936 1.906 -14.638 1.00 98.06 143 PHE A CA 1
ATOM 1175 C C . PHE A 1 143 ? 2.199 1.743 -13.134 1.00 98.06 143 PHE A C 1
ATOM 1177 O O . PHE A 1 143 ? 1.260 1.763 -12.345 1.00 98.06 143 PHE A O 1
ATOM 1184 N N . ALA A 1 144 ? 3.462 1.665 -12.716 1.00 98.38 144 ALA A N 1
ATOM 1185 C CA . ALA A 1 144 ? 3.828 1.588 -11.306 1.00 98.38 144 ALA A CA 1
ATOM 1186 C C . ALA A 1 144 ? 3.362 2.830 -10.519 1.00 98.38 144 ALA A C 1
ATOM 1188 O O . ALA A 1 144 ? 2.821 2.702 -9.421 1.00 98.38 144 ALA A O 1
ATOM 1189 N N . ALA A 1 145 ? 3.494 4.028 -11.097 1.00 98.50 145 ALA A N 1
ATOM 1190 C CA . ALA A 1 145 ? 2.962 5.257 -10.509 1.00 98.50 145 ALA A CA 1
ATOM 1191 C C . ALA A 1 145 ? 1.424 5.254 -10.430 1.00 98.50 145 ALA A C 1
ATOM 1193 O O . ALA A 1 145 ? 0.861 5.692 -9.427 1.00 98.50 145 ALA A O 1
ATOM 1194 N N . GLU A 1 146 ? 0.736 4.725 -11.447 1.00 98.38 146 GLU A N 1
ATOM 1195 C CA . GLU A 1 146 ? -0.726 4.578 -11.443 1.00 98.38 146 GLU A CA 1
ATOM 1196 C C . GLU A 1 146 ? -1.204 3.618 -10.344 1.00 98.38 146 GLU A C 1
ATOM 1198 O O . GLU A 1 146 ? -2.179 3.915 -9.653 1.00 98.38 146 GLU A O 1
ATOM 1203 N N . ILE A 1 147 ? -0.492 2.506 -10.119 1.00 98.62 147 ILE A N 1
ATOM 1204 C CA . ILE A 1 147 ? -0.779 1.582 -9.013 1.00 98.62 147 ILE A CA 1
ATOM 1205 C C . ILE A 1 147 ? -0.726 2.322 -7.670 1.00 98.62 147 ILE A C 1
ATOM 1207 O O . ILE A 1 147 ? -1.654 2.193 -6.874 1.00 98.62 147 ILE A O 1
ATOM 1211 N N . ILE A 1 148 ? 0.319 3.124 -7.430 1.00 98.69 148 ILE A N 1
ATOM 1212 C CA . ILE A 1 148 ? 0.442 3.914 -6.195 1.00 98.69 148 ILE A CA 1
ATOM 1213 C C . ILE A 1 148 ? -0.723 4.901 -6.068 1.00 98.69 148 ILE A C 1
ATOM 1215 O O . ILE A 1 148 ? -1.377 4.961 -5.036 1.00 98.69 148 ILE A O 1
ATOM 1219 N N . ARG A 1 149 ? -1.048 5.654 -7.122 1.00 98.31 149 ARG A N 1
ATOM 1220 C CA . ARG A 1 149 ? -2.161 6.623 -7.088 1.00 98.31 149 ARG A CA 1
ATOM 1221 C C . ARG A 1 149 ? -3.505 5.947 -6.797 1.00 98.31 149 ARG A C 1
ATOM 1223 O O . ARG A 1 149 ? -4.363 6.534 -6.134 1.00 98.31 149 ARG A O 1
ATOM 1230 N N . ALA A 1 150 ? -3.693 4.713 -7.264 1.00 98.00 150 ALA A N 1
ATOM 1231 C CA . ALA A 1 150 ? -4.907 3.940 -7.037 1.00 98.00 150 ALA A CA 1
ATOM 1232 C C . ALA A 1 150 ? -5.107 3.520 -5.566 1.00 98.00 150 ALA A C 1
ATOM 1234 O O . ALA A 1 150 ? -6.259 3.296 -5.168 1.00 98.00 150 ALA A O 1
ATOM 1235 N N . THR A 1 151 ? -4.050 3.464 -4.738 1.00 97.38 151 THR A N 1
ATOM 1236 C CA . THR A 1 151 ? -4.178 3.138 -3.302 1.00 97.38 151 THR A CA 1
ATOM 1237 C C . THR A 1 151 ? -4.872 4.248 -2.514 1.00 97.38 151 THR A C 1
ATOM 1239 O O . THR A 1 151 ? -5.602 3.948 -1.580 1.00 97.38 151 THR A O 1
ATOM 1242 N N . ALA A 1 152 ? -4.804 5.511 -2.952 1.00 95.12 152 ALA A N 1
ATOM 1243 C CA . ALA A 1 152 ? -5.408 6.648 -2.239 1.00 95.12 152 ALA A CA 1
ATOM 1244 C C . ALA A 1 152 ? -6.924 6.504 -2.005 1.00 95.12 152 ALA A C 1
ATOM 1246 O O . ALA A 1 152 ? -7.498 7.061 -1.067 1.00 95.12 152 ALA A O 1
ATOM 1247 N N . LYS A 1 153 ? -7.610 5.793 -2.907 1.00 92.00 153 LYS A N 1
ATOM 1248 C CA . LYS A 1 153 ? -9.053 5.512 -2.815 1.00 92.00 153 LYS A CA 1
ATOM 1249 C C . LYS A 1 153 ? -9.373 4.021 -2.880 1.00 92.00 153 LYS A C 1
ATOM 1251 O O . LYS A 1 153 ? -10.557 3.672 -2.877 1.00 92.00 153 LYS A O 1
ATOM 1256 N N . HIS A 1 154 ? -8.351 3.173 -2.993 1.00 92.19 154 HIS A N 1
ATOM 1257 C CA . HIS A 1 154 ? -8.458 1.740 -3.274 1.00 92.19 154 HIS A CA 1
ATOM 1258 C C . HIS A 1 154 ? -9.482 1.439 -4.369 1.00 92.19 154 HIS A C 1
ATOM 1260 O O . HIS A 1 154 ? -10.455 0.726 -4.112 1.00 92.19 154 HIS A O 1
ATOM 1266 N N . ASN A 1 155 ? -9.296 2.032 -5.554 1.00 89.44 155 ASN A N 1
ATOM 1267 C CA . ASN A 1 155 ? -10.172 1.868 -6.718 1.00 89.44 155 ASN A CA 1
ATOM 1268 C C . ASN A 1 155 ? -9.340 1.724 -7.995 1.00 89.44 155 ASN A C 1
ATOM 1270 O O . ASN A 1 155 ? -8.414 2.499 -8.217 1.00 89.44 155 A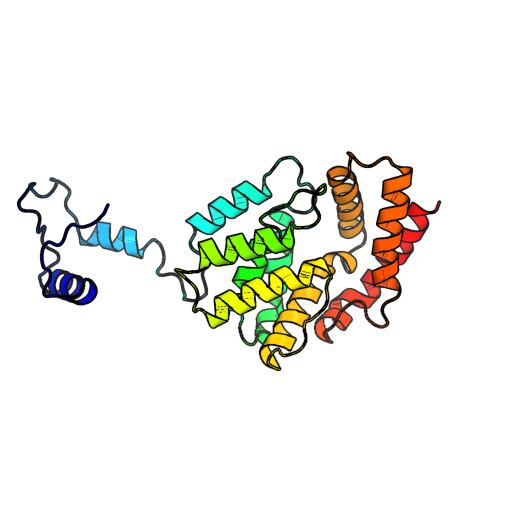SN A O 1
ATOM 1274 N N . ALA A 1 156 ? -9.714 0.782 -8.861 1.00 83.06 156 ALA A N 1
ATOM 1275 C CA . ALA A 1 156 ? -9.045 0.591 -10.143 1.00 83.06 156 ALA A CA 1
ATOM 1276 C C . ALA A 1 156 ? -9.503 1.638 -11.181 1.00 83.06 156 ALA A C 1
ATOM 1278 O O . ALA A 1 156 ? -10.712 1.777 -11.400 1.00 83.06 156 ALA A O 1
ATOM 1279 N N . PRO A 1 157 ? -8.579 2.349 -11.851 1.00 85.62 157 PRO A N 1
ATOM 1280 C CA . PRO A 1 157 ? -8.921 3.296 -12.904 1.00 85.62 157 PRO A CA 1
ATOM 1281 C C . PRO A 1 157 ? -9.473 2.599 -14.163 1.00 85.62 157 PRO A C 1
ATOM 1283 O O . PRO A 1 157 ? -9.248 1.412 -14.444 1.00 85.62 157 PRO A O 1
ATOM 1286 N N . GLU A 1 158 ? -10.229 3.357 -14.954 1.00 88.19 158 GLU A N 1
ATOM 1287 C CA . GLU A 1 158 ? -10.683 2.928 -16.279 1.00 88.19 158 GLU A CA 1
ATOM 1288 C C . GLU A 1 158 ? -9.549 3.048 -17.314 1.00 88.19 158 GLU A C 1
ATOM 1290 O O . GLU A 1 158 ? -8.552 3.726 -17.093 1.00 88.19 158 GLU A O 1
ATOM 1295 N N . GLY A 1 159 ? -9.680 2.375 -18.463 1.00 90.44 159 GLY A N 1
ATOM 1296 C CA . GLY A 1 159 ? -8.748 2.548 -19.590 1.00 90.44 159 GLY A CA 1
ATOM 1297 C C . GLY A 1 159 ? -7.437 1.749 -19.543 1.00 90.44 159 GLY A C 1
ATOM 1298 O O . GLY A 1 159 ? -6.714 1.750 -20.535 1.00 90.44 159 GLY A O 1
ATOM 1299 N N . LEU A 1 160 ? -7.150 1.029 -18.454 1.00 94.00 160 LEU A N 1
ATOM 1300 C CA . LEU A 1 160 ? -6.056 0.049 -18.405 1.00 94.00 160 LEU A CA 1
ATOM 1301 C C . LEU A 1 160 ? -6.303 -1.157 -19.322 1.00 94.00 160 LEU A C 1
ATOM 1303 O O . LEU A 1 160 ? -7.460 -1.551 -19.528 1.00 94.00 160 LEU A O 1
ATOM 1307 N N . SER A 1 161 ? -5.206 -1.755 -19.803 1.00 96.06 161 SER A N 1
ATOM 1308 C CA . SER A 1 161 ? -5.222 -3.078 -20.437 1.00 96.06 161 SER A CA 1
ATOM 1309 C C . SER A 1 161 ? -5.765 -4.138 -19.467 1.00 96.06 161 SER A C 1
ATOM 1311 O O . SER A 1 161 ? -5.805 -3.910 -18.257 1.00 96.06 161 SER A O 1
ATOM 1313 N N . ASP A 1 162 ? -6.212 -5.285 -19.982 1.00 96.00 162 ASP A N 1
ATOM 1314 C CA . ASP A 1 162 ? -6.757 -6.350 -19.129 1.00 96.00 162 ASP A CA 1
ATOM 1315 C C . ASP A 1 162 ? -5.701 -6.884 -18.143 1.00 96.00 162 ASP A C 1
ATOM 1317 O O . ASP A 1 162 ? -6.006 -7.049 -16.962 1.00 96.00 162 ASP A O 1
ATOM 1321 N N . ASP A 1 163 ? -4.455 -7.043 -18.600 1.00 96.19 163 ASP A N 1
ATOM 1322 C CA . ASP A 1 163 ? -3.318 -7.479 -17.780 1.00 96.19 163 ASP A CA 1
ATOM 1323 C C . ASP A 1 163 ? -2.990 -6.452 -16.678 1.00 96.19 163 ASP A C 1
ATOM 1325 O O . ASP A 1 163 ? -2.914 -6.801 -15.501 1.00 96.19 163 ASP A O 1
ATOM 1329 N N . ASP A 1 164 ? -2.887 -5.162 -17.026 1.00 97.19 164 ASP A N 1
ATOM 1330 C CA . ASP A 1 164 ? -2.613 -4.088 -16.055 1.00 97.19 164 ASP A CA 1
ATOM 1331 C C . ASP A 1 164 ? -3.746 -3.938 -15.036 1.00 97.19 164 ASP A C 1
ATOM 1333 O O . ASP A 1 164 ? -3.523 -3.668 -13.856 1.00 97.19 164 ASP A O 1
ATOM 1337 N N . ARG A 1 165 ? -4.993 -4.115 -15.482 1.00 97.69 165 ARG A N 1
ATOM 1338 C CA . ARG A 1 165 ? -6.163 -4.086 -14.603 1.00 97.69 165 ARG A CA 1
ATOM 1339 C C . ARG A 1 165 ? -6.134 -5.247 -13.615 1.00 97.69 165 ARG A C 1
ATOM 1341 O O . ARG A 1 165 ? -6.483 -5.034 -12.455 1.00 97.69 165 ARG A O 1
ATOM 1348 N N . ALA A 1 166 ? -5.753 -6.444 -14.062 1.00 97.38 166 ALA A N 1
ATOM 1349 C CA . ALA A 1 166 ? -5.634 -7.618 -13.205 1.00 97.38 166 ALA A CA 1
ATOM 1350 C C . ALA A 1 166 ? -4.522 -7.435 -12.161 1.00 97.38 166 ALA A C 1
ATOM 1352 O O . ALA A 1 166 ? -4.767 -7.628 -10.970 1.00 97.38 166 ALA A O 1
ATOM 1353 N N . ASP A 1 167 ? -3.343 -6.979 -12.587 1.00 98.19 167 ASP A N 1
ATOM 1354 C CA . ASP A 1 167 ? -2.203 -6.739 -11.701 1.00 98.19 167 ASP A CA 1
ATOM 1355 C C . ASP A 1 167 ? -2.486 -5.617 -10.687 1.00 98.19 167 ASP A C 1
ATOM 1357 O O . ASP A 1 167 ? -2.234 -5.777 -9.492 1.00 98.19 167 ASP A O 1
ATOM 1361 N N . LEU A 1 168 ? -3.086 -4.500 -11.115 1.00 98.50 168 LEU A N 1
ATOM 1362 C CA . LEU A 1 168 ? -3.471 -3.423 -10.200 1.00 98.50 168 LEU A CA 1
ATOM 1363 C C . LEU A 1 168 ? -4.530 -3.895 -9.198 1.00 98.50 168 LEU A C 1
ATOM 1365 O O . LEU A 1 168 ? -4.413 -3.610 -8.008 1.00 98.50 168 LEU A O 1
ATOM 1369 N N . ALA A 1 169 ? -5.550 -4.632 -9.648 1.00 98.06 169 ALA A N 1
ATOM 1370 C CA . ALA A 1 169 ? -6.580 -5.171 -8.762 1.00 98.06 169 ALA A CA 1
ATOM 1371 C C . ALA A 1 169 ? -5.982 -6.095 -7.691 1.00 98.06 169 ALA A C 1
ATOM 1373 O O . ALA A 1 169 ? -6.330 -5.977 -6.516 1.00 98.06 169 ALA A O 1
ATOM 1374 N N . LEU A 1 170 ? -5.050 -6.970 -8.079 1.00 98.44 170 LEU A N 1
ATOM 1375 C CA . LEU A 1 170 ? -4.374 -7.862 -7.143 1.00 98.44 170 LEU A CA 1
ATOM 1376 C C . LEU A 1 170 ? -3.452 -7.096 -6.185 1.00 98.44 170 LEU A C 1
ATOM 1378 O O . LEU A 1 170 ? -3.380 -7.436 -5.005 1.00 98.44 170 LEU A O 1
ATOM 1382 N N . PHE A 1 171 ? -2.788 -6.033 -6.647 1.00 98.69 171 PHE A N 1
ATOM 1383 C CA . PHE A 1 171 ? -2.009 -5.157 -5.774 1.00 98.69 171 PHE A CA 1
ATOM 1384 C C . PHE A 1 171 ? -2.881 -4.467 -4.715 1.00 98.69 171 PHE A C 1
ATOM 1386 O O . PHE A 1 171 ? -2.542 -4.504 -3.534 1.00 98.69 171 PHE A O 1
ATOM 1393 N N . LEU A 1 172 ? -4.024 -3.892 -5.112 1.00 98.50 172 LEU A N 1
ATOM 1394 C CA . LEU A 1 172 ? -4.966 -3.274 -4.170 1.00 98.50 172 LEU A CA 1
ATOM 1395 C C . LEU A 1 172 ? -5.484 -4.285 -3.137 1.00 98.50 172 LEU A C 1
ATOM 1397 O O . LEU A 1 172 ? -5.676 -3.933 -1.973 1.00 98.50 172 LEU A O 1
ATOM 1401 N N . ASP A 1 173 ? -5.680 -5.541 -3.540 1.00 98.56 173 ASP A N 1
ATOM 1402 C CA . ASP A 1 173 ? -6.069 -6.604 -2.616 1.00 98.56 173 ASP A CA 1
ATOM 1403 C C . ASP A 1 173 ? -4.962 -6.942 -1.614 1.00 98.56 173 ASP A C 1
ATOM 1405 O O . ASP A 1 173 ? -5.244 -7.149 -0.432 1.00 98.56 173 ASP A O 1
ATOM 1409 N N . ILE A 1 174 ? -3.707 -6.973 -2.071 1.00 98.56 174 ILE A N 1
ATOM 1410 C CA . ILE A 1 174 ? -2.536 -7.190 -1.215 1.00 98.56 174 ILE A CA 1
ATOM 1411 C C . ILE A 1 174 ? -2.379 -6.053 -0.206 1.00 98.56 174 ILE A C 1
ATOM 1413 O O . ILE A 1 174 ? -2.153 -6.336 0.968 1.00 98.56 174 ILE A O 1
ATOM 1417 N N . ASP A 1 175 ? -2.544 -4.799 -0.622 1.00 98.50 175 ASP A N 1
ATOM 1418 C CA . ASP A 1 175 ? -2.478 -3.640 0.276 1.00 98.50 175 ASP A CA 1
ATOM 1419 C C . ASP A 1 175 ? -3.574 -3.686 1.364 1.00 98.50 175 ASP A C 1
ATOM 1421 O O . ASP A 1 175 ? -3.335 -3.414 2.543 1.00 98.50 175 ASP A O 1
ATOM 1425 N N . LEU A 1 176 ? -4.770 -4.172 1.011 1.00 98.25 176 LEU A N 1
ATOM 1426 C CA . LEU A 1 176 ? -5.876 -4.393 1.950 1.00 98.25 176 LEU A CA 1
ATOM 1427 C C . LEU A 1 176 ? -5.805 -5.732 2.710 1.00 98.25 176 LEU A C 1
ATOM 1429 O O . LEU A 1 176 ? -6.715 -6.045 3.491 1.00 98.25 176 LEU A O 1
ATOM 1433 N N . SER A 1 177 ? -4.766 -6.553 2.523 1.00 98.44 177 SER A N 1
ATOM 1434 C CA . SER A 1 177 ? -4.707 -7.904 3.106 1.00 98.44 177 SER A CA 1
ATOM 1435 C C . SER A 1 177 ? -4.681 -7.894 4.637 1.00 98.44 177 SER A C 1
ATOM 1437 O O . SER A 1 177 ? -5.168 -8.836 5.269 1.00 98.44 177 SER A O 1
ATOM 1439 N N . ILE A 1 178 ? -4.202 -6.802 5.249 1.00 98.56 178 ILE A N 1
ATOM 1440 C CA . ILE A 1 178 ? -4.193 -6.620 6.704 1.00 98.56 178 ILE A CA 1
ATOM 1441 C C . ILE A 1 178 ? -5.590 -6.748 7.311 1.00 98.56 178 ILE A C 1
ATOM 1443 O O . ILE A 1 178 ? -5.732 -7.274 8.415 1.00 98.56 178 ILE A O 1
ATOM 1447 N N . LEU A 1 179 ? -6.637 -6.345 6.580 1.00 98.50 179 LEU A N 1
ATOM 1448 C CA . LEU A 1 179 ? -8.016 -6.482 7.045 1.00 98.50 179 LEU A CA 1
ATOM 1449 C C . LEU A 1 179 ? -8.363 -7.959 7.259 1.00 98.50 179 LEU A C 1
ATOM 1451 O O . LEU A 1 179 ? -8.993 -8.298 8.258 1.00 98.50 179 LEU A O 1
ATOM 1455 N N . GLY A 1 180 ? -7.892 -8.845 6.379 1.00 98.44 180 GLY A N 1
ATOM 1456 C CA . GLY A 1 180 ? -8.064 -10.296 6.454 1.00 98.44 180 GLY A CA 1
ATOM 1457 C C . GLY A 1 180 ? -7.008 -11.040 7.271 1.00 98.44 180 GLY A C 1
ATOM 1458 O O . GLY A 1 180 ? -6.977 -12.271 7.225 1.00 98.44 180 GLY A O 1
ATOM 1459 N N . ALA A 1 181 ? -6.145 -10.345 8.014 1.00 98.50 181 ALA A N 1
ATOM 1460 C CA . ALA A 1 181 ? -5.134 -10.981 8.853 1.00 98.50 181 ALA A CA 1
ATOM 1461 C C . ALA A 1 181 ? -5.752 -11.700 10.076 1.00 98.50 181 ALA A C 1
ATOM 1463 O O . ALA A 1 181 ? -6.868 -11.376 10.497 1.00 98.50 181 ALA A O 1
ATOM 1464 N N . PRO A 1 182 ? -5.042 -12.662 10.700 1.00 98.44 182 PRO A N 1
ATOM 1465 C CA . PRO A 1 182 ? -5.482 -13.262 11.960 1.00 98.44 182 PRO A CA 1
ATOM 1466 C C . PRO A 1 182 ? -5.726 -12.214 13.054 1.00 98.44 182 PRO A C 1
ATOM 1468 O O . PRO A 1 182 ? -4.995 -11.226 13.130 1.00 98.44 182 PRO A O 1
ATOM 1471 N N . ASP A 1 183 ? -6.694 -12.467 13.940 1.00 98.25 183 ASP A N 1
ATOM 1472 C CA . ASP A 1 183 ? -7.168 -11.511 14.955 1.00 98.25 183 ASP A CA 1
ATOM 1473 C C . ASP A 1 183 ? -6.044 -10.766 15.711 1.00 98.25 183 ASP A C 1
ATOM 1475 O O . ASP A 1 183 ? -6.103 -9.537 15.761 1.00 98.25 183 ASP A O 1
ATOM 1479 N N . PRO A 1 184 ? -4.980 -11.424 16.229 1.00 98.31 184 PRO A N 1
ATOM 1480 C CA . PRO A 1 184 ? -3.925 -10.718 16.963 1.00 98.31 184 PRO A CA 1
ATOM 1481 C C . PRO A 1 184 ? -3.118 -9.740 16.098 1.00 98.31 184 PRO A C 1
ATOM 1483 O O . PRO A 1 184 ? -2.620 -8.735 16.599 1.00 98.31 184 PRO A O 1
ATOM 1486 N N . VAL A 1 185 ? -2.970 -10.037 14.804 1.00 98.38 185 VAL A N 1
ATOM 1487 C CA . VAL A 1 185 ? -2.244 -9.184 13.853 1.00 98.38 185 VAL A CA 1
ATOM 1488 C C . VAL A 1 185 ? -3.088 -7.958 13.518 1.00 98.38 185 VAL A C 1
ATOM 1490 O O . VAL A 1 185 ? -2.584 -6.837 13.563 1.00 98.38 185 VAL A O 1
ATOM 1493 N N . PHE A 1 186 ? -4.382 -8.159 13.258 1.00 98.62 186 PHE A N 1
ATOM 1494 C CA . PHE A 1 186 ? -5.317 -7.065 13.005 1.00 98.62 186 PHE A CA 1
ATOM 1495 C C . PHE A 1 186 ? -5.477 -6.142 14.227 1.00 98.62 186 PHE A C 1
ATOM 1497 O O . PHE A 1 186 ? -5.497 -4.921 14.086 1.00 98.62 186 PHE A O 1
ATOM 1504 N N . ASP A 1 187 ? -5.511 -6.697 15.440 1.00 98.12 187 ASP A N 1
ATOM 1505 C CA . ASP A 1 187 ? -5.597 -5.898 16.670 1.00 98.12 187 ASP A CA 1
ATOM 1506 C C . ASP A 1 187 ? -4.353 -5.025 16.871 1.00 98.12 187 ASP A C 1
ATOM 1508 O O . ASP A 1 187 ? -4.454 -3.857 17.253 1.00 98.12 187 ASP A O 1
ATOM 1512 N N . GLN A 1 188 ? -3.166 -5.562 16.572 1.00 98.56 188 GLN A N 1
ATOM 1513 C CA . GLN A 1 188 ? -1.931 -4.783 16.626 1.00 98.56 188 GLN A CA 1
ATOM 1514 C C . GLN A 1 188 ? -1.901 -3.688 15.550 1.00 98.56 188 GLN A C 1
ATOM 1516 O O . GLN A 1 188 ? -1.403 -2.591 15.815 1.00 98.56 188 GLN A O 1
ATOM 1521 N N . TYR A 1 189 ? -2.460 -3.958 14.367 1.00 98.50 189 TYR A N 1
ATOM 1522 C CA . TYR A 1 189 ? -2.663 -2.958 13.320 1.00 98.50 189 TYR A CA 1
ATOM 1523 C C . TYR A 1 189 ? -3.527 -1.790 13.810 1.00 98.50 189 TYR A C 1
ATOM 1525 O O . TYR A 1 189 ? -3.089 -0.646 13.718 1.00 98.50 189 TYR A O 1
ATOM 1533 N N . GLU A 1 190 ? -4.687 -2.055 14.418 1.00 98.25 190 GLU A N 1
ATOM 1534 C CA . GLU A 1 190 ? -5.565 -1.006 14.959 1.00 98.25 190 GLU A CA 1
ATOM 1535 C C . GLU A 1 190 ? -4.855 -0.147 16.019 1.00 98.25 190 GLU A C 1
ATOM 1537 O O . GLU A 1 190 ? -4.950 1.084 16.004 1.00 98.25 190 GLU A O 1
ATOM 1542 N N . VAL A 1 191 ? -4.080 -0.777 16.912 1.00 98.38 191 VAL A N 1
ATOM 1543 C CA . VAL A 1 191 ? -3.262 -0.067 17.911 1.00 98.38 191 VAL A CA 1
ATOM 1544 C C . VAL A 1 191 ? -2.210 0.816 17.241 1.00 98.38 191 VAL A C 1
ATOM 1546 O O . VAL A 1 191 ? -2.006 1.957 17.660 1.00 98.38 191 VAL A O 1
ATOM 1549 N N . ASN A 1 192 ? -1.533 0.309 16.211 1.00 98.62 192 ASN A N 1
ATOM 1550 C CA . ASN A 1 192 ? -0.504 1.056 15.498 1.00 98.62 192 ASN A CA 1
ATOM 1551 C C . ASN A 1 192 ? -1.103 2.244 14.737 1.00 98.62 192 ASN A C 1
ATOM 1553 O O . ASN A 1 192 ? -0.613 3.357 14.904 1.00 98.62 192 ASN A O 1
ATOM 1557 N N . VAL A 1 193 ? -2.212 2.053 14.017 1.00 98.12 193 VAL A N 1
ATOM 1558 C CA . VAL A 1 193 ? -2.952 3.145 13.363 1.00 98.12 193 VAL A CA 1
ATOM 1559 C C . VAL A 1 193 ? -3.384 4.195 14.387 1.00 98.12 193 VAL A C 1
ATOM 1561 O O . VAL A 1 193 ? -3.185 5.389 14.165 1.00 98.12 193 VAL A O 1
ATOM 1564 N N . ARG A 1 194 ? -3.901 3.794 15.559 1.00 98.00 194 ARG A N 1
ATOM 1565 C CA . ARG A 1 194 ? -4.253 4.760 16.612 1.00 98.00 194 ARG A CA 1
ATOM 1566 C C . ARG A 1 194 ? -3.060 5.625 17.022 1.00 98.00 194 ARG A C 1
ATOM 1568 O O . ARG A 1 194 ? -3.262 6.814 17.276 1.00 98.00 194 ARG A O 1
ATOM 1575 N N . ARG A 1 195 ? -1.849 5.061 17.088 1.00 98.44 195 ARG A N 1
ATOM 1576 C CA . ARG A 1 195 ? -0.623 5.806 17.425 1.00 98.44 195 ARG A CA 1
ATOM 1577 C C . ARG A 1 195 ? -0.217 6.788 16.329 1.00 98.44 195 ARG A C 1
ATOM 1579 O O . ARG A 1 195 ? 0.133 7.915 16.656 1.00 98.44 195 ARG A O 1
ATOM 1586 N N . GLU A 1 196 ? -0.320 6.407 15.058 1.00 98.38 196 GLU A N 1
ATOM 1587 C CA . GLU A 1 196 ? -0.011 7.316 13.939 1.00 98.38 196 GLU A CA 1
ATOM 1588 C C . GLU A 1 196 ? -0.956 8.523 13.911 1.00 98.38 196 GLU A C 1
ATOM 1590 O O . GLU A 1 196 ? -0.541 9.646 13.639 1.00 98.38 196 GLU A O 1
ATOM 1595 N N . TYR A 1 197 ? -2.215 8.320 14.306 1.00 97.88 197 TYR A N 1
ATOM 1596 C CA . TYR A 1 197 ? -3.213 9.380 14.442 1.00 97.88 197 TYR A CA 1
ATOM 1597 C C . TYR A 1 197 ? -3.323 9.940 15.872 1.00 97.88 197 TYR A C 1
ATOM 1599 O O . TYR A 1 197 ? -4.359 10.499 16.239 1.00 97.88 197 TYR A O 1
ATOM 1607 N N . ALA A 1 198 ? -2.291 9.815 16.719 1.00 97.56 198 ALA A N 1
ATOM 1608 C CA . ALA A 1 198 ? -2.322 10.294 18.112 1.00 97.56 198 ALA A CA 1
ATOM 1609 C C . ALA A 1 198 ? -2.636 11.798 18.247 1.00 97.56 198 ALA A C 1
ATOM 1611 O O . ALA A 1 198 ? -3.177 12.226 19.264 1.00 97.56 198 ALA A O 1
ATOM 1612 N N . PHE A 1 199 ? -2.344 12.589 17.211 1.00 96.75 199 PHE A N 1
ATOM 1613 C CA . PHE A 1 199 ? -2.676 14.014 17.137 1.00 96.75 199 PHE A CA 1
ATOM 1614 C C . PHE A 1 199 ? -4.181 14.290 16.955 1.00 96.75 199 PHE A C 1
ATOM 1616 O O . PHE A 1 199 ? -4.630 15.412 17.190 1.00 96.75 199 PHE A O 1
ATOM 1623 N N . VAL A 1 200 ? -4.971 13.291 16.545 1.00 98.00 200 VAL A N 1
ATOM 1624 C CA . VAL A 1 200 ? -6.425 13.401 16.385 1.00 98.00 200 VAL A CA 1
ATOM 1625 C C . VAL A 1 200 ? -7.117 13.122 17.729 1.00 98.00 200 VAL A C 1
ATOM 1627 O O . VAL A 1 200 ? -6.858 12.076 18.342 1.00 98.00 200 VAL A O 1
ATOM 1630 N N . PRO A 1 201 ? -8.023 14.010 18.191 1.00 98.12 201 PRO A N 1
ATOM 1631 C CA . PRO A 1 201 ? -8.825 13.776 19.390 1.00 98.12 201 PRO A CA 1
ATOM 1632 C C . PRO A 1 201 ? -9.600 12.458 19.321 1.00 98.12 201 PRO A C 1
ATOM 1634 O O . PRO A 1 201 ? -10.113 12.094 18.266 1.00 98.12 201 PRO A O 1
ATOM 1637 N N . GLU A 1 202 ? -9.723 11.769 20.456 1.00 96.94 202 GLU A N 1
ATOM 1638 C CA . GLU A 1 202 ? -10.241 10.396 20.517 1.00 96.94 202 GLU A CA 1
ATOM 1639 C C . GLU A 1 202 ? -11.617 10.225 19.858 1.00 96.94 202 GLU A C 1
ATOM 1641 O O . GLU A 1 202 ? -11.796 9.332 19.034 1.00 96.94 202 GLU A O 1
ATOM 1646 N N . GLU A 1 203 ? -12.575 11.109 20.144 1.00 97.00 203 GLU A N 1
ATOM 1647 C CA . GLU A 1 203 ? -13.916 11.040 19.545 1.00 97.00 203 GLU A CA 1
ATOM 1648 C C . GLU A 1 203 ? -13.880 11.198 18.017 1.00 97.00 203 GLU A C 1
ATOM 1650 O O . GLU A 1 203 ? -14.548 10.460 17.289 1.00 97.00 203 GLU A O 1
ATOM 1655 N N . ALA A 1 204 ? -13.058 12.128 17.517 1.00 97.81 204 ALA A N 1
ATOM 1656 C CA . ALA A 1 204 ? -12.895 12.360 16.086 1.00 97.81 204 ALA A CA 1
ATOM 1657 C C . ALA A 1 204 ? -12.184 11.183 15.402 1.00 97.81 204 ALA A C 1
ATOM 1659 O O . ALA A 1 204 ? 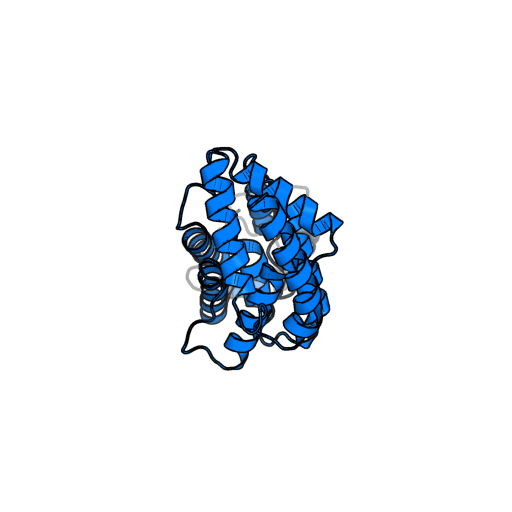-12.589 10.780 14.311 1.00 97.81 204 ALA A O 1
ATOM 1660 N N . PHE A 1 205 ? -11.173 10.599 16.056 1.00 97.62 205 PHE A N 1
ATOM 1661 C CA . PHE A 1 205 ? -10.491 9.402 15.570 1.00 97.62 205 PHE A CA 1
ATOM 1662 C C . PHE A 1 205 ? -11.459 8.222 15.478 1.00 97.62 205 PHE A C 1
ATOM 1664 O O . PHE A 1 205 ? -11.561 7.617 14.415 1.00 97.62 205 PHE A O 1
ATOM 1671 N N . ARG A 1 206 ? -12.218 7.927 16.544 1.00 97.75 206 ARG A N 1
ATOM 1672 C CA . ARG A 1 206 ? -13.189 6.819 16.559 1.00 97.75 206 ARG A CA 1
ATOM 1673 C C . ARG A 1 206 ? -14.221 6.968 15.446 1.00 97.75 206 ARG A C 1
ATOM 1675 O O . ARG A 1 206 ? -14.431 6.032 14.679 1.00 97.75 206 ARG A O 1
ATOM 1682 N N . ALA A 1 207 ? -14.799 8.162 15.297 1.00 97.31 207 ALA A N 1
ATOM 1683 C CA . ALA A 1 207 ? -15.770 8.444 14.244 1.00 97.31 207 ALA A CA 1
ATOM 1684 C C . ALA A 1 207 ? -15.167 8.331 12.831 1.00 97.31 207 ALA A C 1
ATOM 1686 O O . ALA A 1 207 ? -15.804 7.785 11.930 1.00 97.31 207 ALA A O 1
ATOM 1687 N N . GLY A 1 208 ? -13.950 8.843 12.618 1.00 96.81 208 GLY A N 1
ATOM 1688 C CA . GLY A 1 208 ? -13.242 8.749 11.339 1.00 96.81 208 GLY A CA 1
ATOM 1689 C C . GLY A 1 208 ? -12.872 7.310 10.987 1.00 96.81 208 GLY A C 1
ATOM 1690 O O . GLY A 1 208 ? -13.178 6.843 9.891 1.00 96.81 208 GLY A O 1
ATOM 1691 N N . ARG A 1 209 ? -12.295 6.575 11.943 1.00 97.38 209 ARG A N 1
ATOM 1692 C CA . ARG A 1 209 ? -11.913 5.173 11.773 1.00 97.38 209 ARG A CA 1
ATOM 1693 C C . ARG A 1 209 ? -13.127 4.300 11.484 1.00 97.38 209 ARG A C 1
ATOM 1695 O O . ARG A 1 209 ? -13.095 3.544 10.519 1.00 97.38 209 ARG A O 1
ATOM 1702 N N . ALA A 1 210 ? -14.219 4.464 12.233 1.00 96.81 210 ALA A N 1
ATOM 1703 C CA . ALA A 1 210 ? -15.456 3.723 12.000 1.00 96.81 210 ALA A CA 1
ATOM 1704 C C . ALA A 1 210 ? -16.002 3.941 10.579 1.00 96.81 210 ALA A C 1
ATOM 1706 O O . ALA A 1 210 ? -16.419 2.980 9.940 1.00 96.81 210 ALA A O 1
ATOM 1707 N N . LYS A 1 211 ? -15.940 5.172 10.048 1.00 96.31 211 LYS A N 1
ATOM 1708 C CA . LYS A 1 211 ? -16.345 5.465 8.660 1.00 96.31 211 LYS A CA 1
ATOM 1709 C C . LYS A 1 211 ? -15.477 4.747 7.627 1.00 96.31 211 LYS A C 1
ATOM 1711 O O . LYS A 1 211 ? -16.022 4.235 6.654 1.00 96.31 211 LYS A O 1
ATOM 1716 N N . VAL A 1 212 ? -14.159 4.702 7.830 1.00 94.94 212 VAL A N 1
ATOM 1717 C CA . VAL A 1 212 ? -13.234 3.983 6.935 1.00 94.94 212 VAL A CA 1
ATOM 1718 C C . VAL A 1 212 ? -13.511 2.480 6.964 1.00 94.94 212 VAL A C 1
ATOM 1720 O O . VAL A 1 212 ? -13.651 1.862 5.918 1.00 94.94 212 VAL A O 1
ATOM 1723 N N . LEU A 1 213 ? -13.653 1.878 8.147 1.00 95.75 213 LEU A N 1
ATOM 1724 C CA . LEU A 1 213 ? -13.937 0.443 8.249 1.00 95.75 213 LEU A CA 1
ATOM 1725 C C . LEU A 1 213 ? -15.303 0.085 7.649 1.00 95.75 213 LEU A C 1
ATOM 1727 O O . LEU A 1 213 ? -15.426 -0.923 6.952 1.00 95.75 213 LEU A O 1
ATOM 1731 N N . GLN A 1 214 ? -16.316 0.926 7.880 1.00 94.94 214 GLN A N 1
ATOM 1732 C CA . GLN A 1 214 ? -17.650 0.734 7.319 1.00 94.94 214 GLN A CA 1
ATOM 1733 C C . GLN A 1 214 ? -17.641 0.834 5.788 1.00 94.94 214 GLN A C 1
ATOM 1735 O O . GLN A 1 214 ? -18.278 0.016 5.133 1.00 94.94 214 GLN A O 1
ATOM 1740 N N . SER A 1 215 ? -16.880 1.768 5.202 1.00 95.25 215 SER A N 1
ATOM 1741 C CA . SER A 1 215 ? -16.828 1.925 3.742 1.00 95.25 215 SER A CA 1
ATOM 1742 C C . SER A 1 215 ? -16.265 0.692 3.028 1.00 95.25 215 SER A C 1
ATOM 1744 O O . SER A 1 215 ? -16.686 0.397 1.909 1.00 95.25 215 SER A O 1
ATOM 1746 N N . PHE A 1 216 ? -15.359 -0.056 3.667 1.00 95.56 216 PHE A N 1
ATOM 1747 C CA . PHE A 1 216 ? -14.909 -1.359 3.173 1.00 95.56 216 PHE A CA 1
ATOM 1748 C C . PHE A 1 216 ? -15.933 -2.463 3.447 1.00 95.56 216 PHE A C 1
ATOM 1750 O O . PHE A 1 216 ? -16.221 -3.257 2.553 1.00 95.56 216 PHE A O 1
ATOM 1757 N N . ALA A 1 217 ? -16.520 -2.505 4.647 1.00 94.31 217 ALA A N 1
ATOM 1758 C CA . ALA A 1 217 ? -17.502 -3.525 5.022 1.00 94.31 217 ALA A CA 1
ATOM 1759 C C . ALA A 1 217 ? -18.767 -3.502 4.141 1.00 94.31 217 ALA A C 1
ATOM 1761 O O . ALA A 1 217 ? -19.332 -4.563 3.858 1.00 94.31 217 ALA A O 1
ATOM 1762 N N . ASP A 1 218 ? -19.169 -2.314 3.680 1.00 94.88 218 ASP A N 1
ATOM 1763 C CA . ASP A 1 218 ? -20.328 -2.089 2.809 1.00 94.88 218 ASP A CA 1
ATOM 1764 C C . ASP A 1 218 ? -20.102 -2.547 1.360 1.00 94.88 218 ASP A C 1
ATOM 1766 O O . ASP A 1 218 ? -21.055 -2.641 0.581 1.00 94.88 218 ASP A O 1
ATOM 1770 N N . ARG A 1 219 ? -18.858 -2.857 0.969 1.00 94.19 219 ARG A N 1
ATOM 1771 C CA . ARG A 1 219 ? -18.577 -3.367 -0.375 1.00 94.19 219 ARG A CA 1
ATOM 1772 C C . ARG A 1 219 ? -19.164 -4.781 -0.537 1.00 94.19 219 ARG A C 1
ATOM 1774 O O . ARG A 1 219 ? -18.968 -5.637 0.338 1.00 94.19 219 ARG A O 1
ATOM 1781 N N . PRO A 1 220 ? -19.809 -5.089 -1.684 1.00 91.56 220 PRO A N 1
ATOM 1782 C CA . PRO A 1 220 ? -20.260 -6.449 -1.989 1.00 91.56 220 PRO A CA 1
ATOM 1783 C C . PRO A 1 220 ? -19.132 -7.484 -1.892 1.00 91.56 220 PRO A C 1
ATOM 1785 O O . PRO A 1 220 ? -19.345 -8.581 -1.386 1.00 91.56 220 PRO A O 1
ATOM 1788 N N . ALA A 1 221 ? -17.923 -7.098 -2.301 1.00 92.75 221 ALA A N 1
ATOM 1789 C CA . ALA A 1 221 ? -16.674 -7.798 -2.032 1.00 92.75 221 ALA A CA 1
ATOM 1790 C C . ALA A 1 221 ? -15.634 -6.769 -1.579 1.00 92.75 221 ALA A C 1
ATOM 1792 O O . ALA A 1 221 ? -15.539 -5.701 -2.186 1.00 92.75 221 ALA A O 1
ATOM 1793 N N . ILE A 1 222 ? -14.889 -7.066 -0.512 1.00 96.06 222 ILE A N 1
ATOM 1794 C CA . ILE A 1 222 ? -13.835 -6.162 -0.020 1.00 96.06 222 ILE A CA 1
ATOM 1795 C C . ILE A 1 222 ? -12.679 -6.138 -1.024 1.00 96.06 222 ILE A C 1
ATOM 1797 O O . ILE A 1 222 ? -12.142 -5.072 -1.322 1.00 96.06 222 ILE A O 1
ATOM 1801 N N . TYR A 1 223 ? -12.378 -7.319 -1.565 1.00 97.81 223 TYR A N 1
ATOM 1802 C CA . TYR A 1 223 ? -11.295 -7.591 -2.498 1.00 97.81 223 TYR A CA 1
ATOM 1803 C C . TYR A 1 223 ? -11.807 -7.694 -3.946 1.00 97.81 223 TYR A C 1
ATOM 1805 O O . TYR A 1 223 ? -12.903 -8.209 -4.212 1.00 97.81 223 TYR A O 1
ATOM 1813 N N . PHE A 1 224 ? -11.022 -7.193 -4.892 1.00 96.06 224 PHE A N 1
ATOM 1814 C CA . PHE A 1 224 ? -11.332 -7.119 -6.314 1.00 96.06 224 PHE A CA 1
ATOM 1815 C C . PHE A 1 224 ? -11.239 -8.483 -6.998 1.00 96.06 224 PHE A C 1
ATOM 1817 O O . PHE A 1 224 ? -12.175 -8.860 -7.711 1.00 96.06 224 PHE A O 1
ATOM 1824 N N . THR A 1 225 ? -10.151 -9.211 -6.758 1.00 97.00 225 THR A N 1
ATOM 1825 C CA . THR A 1 225 ? -9.806 -10.487 -7.401 1.00 97.00 225 THR A CA 1
ATOM 1826 C C . THR A 1 225 ? -10.448 -11.684 -6.704 1.00 97.00 225 THR A C 1
ATOM 1828 O O . THR A 1 225 ? -10.865 -11.607 -5.545 1.00 97.00 225 THR A O 1
ATOM 1831 N N . GLU A 1 226 ? -10.541 -12.816 -7.403 1.00 96.75 226 GLU A N 1
ATOM 1832 C CA . GLU A 1 226 ? -11.041 -14.057 -6.798 1.00 96.75 226 GLU A CA 1
ATOM 1833 C C . GLU A 1 226 ? -10.052 -14.593 -5.753 1.00 96.75 226 GLU A C 1
ATOM 1835 O O . GLU A 1 226 ? -10.455 -15.050 -4.683 1.00 96.75 226 GLU A O 1
ATOM 1840 N N . GLU A 1 227 ? -8.753 -14.457 -6.022 1.00 96.56 227 GLU A N 1
ATOM 1841 C CA . GLU A 1 227 ? -7.660 -14.807 -5.123 1.00 96.56 227 GLU A CA 1
ATOM 1842 C C . GLU A 1 227 ? -7.779 -14.045 -3.802 1.00 96.56 227 GLU A C 1
ATOM 1844 O O . GLU A 1 227 ? -7.828 -14.658 -2.732 1.00 96.56 227 GLU A O 1
ATOM 1849 N N . GLY A 1 228 ? -7.900 -12.714 -3.867 1.00 97.50 228 GLY A N 1
ATOM 1850 C CA . GLY A 1 228 ? -8.034 -11.873 -2.682 1.00 97.50 228 GLY A CA 1
ATOM 1851 C C . GLY A 1 228 ? -9.293 -12.198 -1.879 1.00 97.50 228 GLY A C 1
ATOM 1852 O O . GLY A 1 228 ? -9.246 -12.329 -0.651 1.00 97.50 228 GLY A O 1
ATOM 1853 N N . ARG A 1 229 ? -10.420 -12.435 -2.564 1.00 97.81 229 ARG A N 1
ATOM 1854 C CA . ARG A 1 229 ? -11.675 -12.829 -1.907 1.00 97.81 229 ARG A CA 1
ATOM 1855 C C . ARG A 1 229 ? -11.551 -14.160 -1.180 1.00 97.81 229 ARG A C 1
ATOM 1857 O O . ARG A 1 229 ? -11.962 -14.263 -0.023 1.00 97.81 229 ARG A O 1
ATOM 1864 N N . SER A 1 230 ? -10.974 -15.160 -1.841 1.00 97.12 230 SER A N 1
ATOM 1865 C CA . SER A 1 230 ? -10.786 -16.490 -1.267 1.00 97.12 230 SER A CA 1
ATOM 1866 C C . SER A 1 230 ? -9.834 -16.472 -0.072 1.00 97.12 230 SER A C 1
ATOM 1868 O O . SER A 1 230 ? -10.026 -17.250 0.863 1.00 97.12 230 SER A O 1
ATOM 1870 N N . LEU A 1 231 ? -8.797 -15.632 -0.105 1.00 97.31 231 LEU A N 1
ATOM 1871 C CA . LEU A 1 231 ? -7.785 -15.576 0.948 1.00 97.31 231 LEU A CA 1
ATOM 1872 C C . LEU A 1 231 ? -8.253 -14.787 2.174 1.00 97.31 231 LEU A C 1
ATOM 1874 O O . LEU A 1 231 ? -7.980 -15.205 3.301 1.00 97.31 231 LEU A O 1
ATOM 1878 N N . TRP A 1 232 ? -8.952 -13.666 1.975 1.00 98.31 232 TRP A N 1
ATOM 1879 C CA . TRP A 1 232 ? -9.069 -12.651 3.024 1.00 98.31 232 TRP A CA 1
ATOM 1880 C C . TRP A 1 232 ? -10.493 -12.200 3.357 1.00 98.31 232 TRP A C 1
ATOM 1882 O O . TRP A 1 232 ? -10.723 -11.800 4.499 1.00 98.31 232 TRP A O 1
ATOM 1892 N N . ASP A 1 233 ? -11.471 -12.288 2.446 1.00 97.25 233 ASP A N 1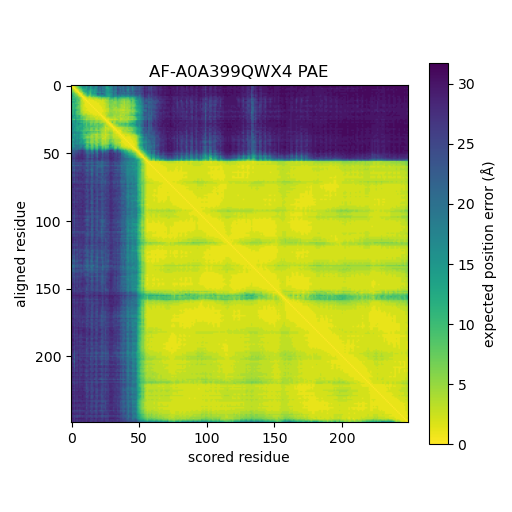
ATOM 1893 C CA . ASP A 1 233 ? -12.781 -11.623 2.616 1.00 97.25 233 ASP A CA 1
ATOM 1894 C C . ASP A 1 233 ? -13.519 -12.075 3.887 1.00 97.25 233 ASP A C 1
ATOM 1896 O O . ASP A 1 233 ? -13.963 -11.253 4.693 1.00 97.25 233 ASP A O 1
ATOM 1900 N N . ALA A 1 234 ? -13.568 -13.386 4.138 1.00 97.31 234 ALA A N 1
ATOM 1901 C CA . ALA A 1 234 ? -14.255 -13.934 5.306 1.00 97.31 234 ALA A CA 1
ATOM 1902 C C . ALA A 1 234 ? -13.634 -13.474 6.639 1.00 97.31 234 ALA A C 1
ATOM 1904 O O . ALA A 1 234 ? -14.361 -13.163 7.586 1.00 97.31 234 ALA A O 1
ATOM 1905 N N . GLN A 1 235 ? -12.300 -13.432 6.730 1.00 98.56 235 GLN A N 1
ATOM 1906 C CA . GLN A 1 235 ? -11.609 -12.954 7.930 1.00 98.56 235 GLN A CA 1
ATOM 1907 C C . GLN A 1 235 ? -11.717 -11.428 8.051 1.00 98.56 235 GLN A C 1
ATOM 1909 O O . GLN A 1 235 ? -11.981 -10.928 9.144 1.00 98.56 235 GLN A O 1
ATOM 1914 N N . ALA A 1 236 ? -11.624 -10.702 6.934 1.00 98.50 236 ALA A N 1
ATOM 1915 C CA . ALA A 1 236 ? -11.770 -9.253 6.893 1.00 98.50 236 ALA A CA 1
ATOM 1916 C C . ALA A 1 236 ? -13.127 -8.807 7.422 1.00 98.50 236 ALA A C 1
ATOM 1918 O O . ALA A 1 236 ? -13.194 -7.977 8.324 1.00 98.50 236 ALA A O 1
ATOM 1919 N N . ARG A 1 237 ? -14.220 -9.435 6.980 1.00 98.19 237 ARG A N 1
ATOM 1920 C CA . ARG A 1 237 ? -15.564 -9.124 7.492 1.00 98.19 237 ARG A CA 1
ATOM 1921 C C . ARG A 1 237 ? -15.692 -9.330 9.001 1.00 98.19 237 ARG A C 1
ATOM 1923 O O . ARG A 1 237 ? -16.335 -8.518 9.666 1.00 98.19 237 ARG A O 1
ATOM 1930 N N . ARG A 1 238 ? -15.063 -10.372 9.561 1.00 98.12 238 ARG A N 1
ATOM 1931 C CA . ARG A 1 238 ? -15.039 -10.596 11.019 1.00 98.12 238 ARG A CA 1
ATOM 1932 C C . ARG A 1 238 ? -14.269 -9.497 11.749 1.00 98.12 238 ARG A C 1
ATOM 1934 O O . ARG A 1 238 ? -14.774 -8.956 12.732 1.00 98.12 238 ARG A O 1
ATOM 1941 N N . ASN A 1 239 ? -13.079 -9.158 11.261 1.00 98.69 239 ASN A N 1
ATOM 1942 C CA . ASN A 1 239 ? -12.227 -8.125 11.848 1.00 98.69 239 ASN A CA 1
ATOM 1943 C C . ASN A 1 239 ? -12.885 -6.742 11.806 1.00 98.69 239 ASN A C 1
ATOM 1945 O O . ASN A 1 239 ? -12.968 -6.075 12.838 1.00 98.69 239 ASN A O 1
ATOM 1949 N N . LEU A 1 240 ? -13.430 -6.352 10.649 1.00 98.12 240 LEU A N 1
ATOM 1950 C CA . LEU A 1 240 ? -14.135 -5.082 10.471 1.00 98.12 240 LEU A CA 1
ATOM 1951 C C . LEU A 1 240 ? -15.344 -4.975 11.406 1.00 98.12 240 LEU A C 1
ATOM 1953 O O . LEU A 1 240 ? -15.489 -3.969 12.093 1.00 98.12 240 LEU A O 1
ATOM 1957 N N . ALA A 1 241 ? -16.173 -6.022 11.503 1.00 96.88 241 ALA A N 1
ATOM 1958 C CA . ALA A 1 241 ? -17.323 -6.027 12.407 1.00 96.88 241 ALA A CA 1
ATOM 1959 C C . ALA A 1 241 ? -16.907 -5.904 13.884 1.00 96.88 241 ALA A C 1
ATOM 1961 O O . ALA A 1 241 ? -17.537 -5.173 14.652 1.00 96.88 241 ALA A O 1
ATOM 1962 N N . ARG A 1 242 ? -15.829 -6.592 14.284 1.00 97.50 242 ARG A N 1
ATOM 1963 C CA . ARG A 1 242 ? -15.302 -6.551 15.654 1.00 97.50 242 ARG A CA 1
ATOM 1964 C C . ARG A 1 242 ? -14.740 -5.175 16.009 1.00 97.50 242 ARG A C 1
ATOM 1966 O O . ARG A 1 242 ? -15.113 -4.645 17.054 1.00 97.50 242 ARG A O 1
ATOM 1973 N N . SER A 1 243 ? -13.903 -4.585 15.153 1.00 97.12 243 SER A N 1
ATOM 1974 C CA . SER A 1 243 ? -13.372 -3.236 15.400 1.00 97.12 243 SER A CA 1
ATOM 1975 C C . SER A 1 243 ? -14.487 -2.186 15.363 1.00 97.12 243 SER A C 1
ATOM 1977 O O . SER A 1 243 ? -14.589 -1.367 16.275 1.00 97.12 243 SER A O 1
ATOM 1979 N N . PHE A 1 244 ? -15.420 -2.269 14.409 1.00 94.56 244 PHE A N 1
ATOM 1980 C CA . PHE A 1 244 ? -16.557 -1.349 14.354 1.00 94.56 244 PHE A CA 1
ATOM 1981 C C . PHE A 1 244 ? -17.401 -1.374 15.639 1.00 94.56 244 PHE A C 1
ATOM 1983 O O . PHE A 1 244 ? -17.786 -0.319 16.145 1.00 94.56 244 PHE A O 1
ATOM 1990 N N . ALA A 1 245 ? -17.655 -2.555 16.213 1.00 94.56 245 ALA A N 1
ATOM 1991 C CA . ALA A 1 245 ? -18.349 -2.667 17.495 1.00 94.56 245 ALA A CA 1
ATOM 1992 C C . ALA A 1 245 ? -17.552 -2.027 18.647 1.00 94.56 245 ALA A C 1
ATOM 1994 O O . ALA A 1 245 ? -18.131 -1.341 19.483 1.00 94.56 245 ALA A O 1
ATOM 1995 N N . GLN A 1 246 ? -16.227 -2.199 18.678 1.00 93.81 246 GLN A N 1
ATOM 1996 C CA . GLN A 1 246 ? -15.358 -1.608 19.704 1.00 93.81 246 GLN A CA 1
ATOM 1997 C C . GLN A 1 246 ? -15.253 -0.080 19.604 1.00 93.81 246 GLN A C 1
ATOM 1999 O O . GLN A 1 246 ? -15.128 0.589 20.630 1.00 93.81 246 GLN A O 1
ATOM 2004 N N . LEU A 1 247 ? -15.312 0.480 18.393 1.00 93.50 247 LEU A N 1
ATOM 2005 C CA . LEU A 1 247 ? -15.268 1.926 18.145 1.00 93.50 247 LEU A CA 1
ATOM 2006 C C . LEU A 1 247 ? -16.581 2.644 18.505 1.00 93.50 247 LEU A C 1
ATOM 2008 O O . LEU A 1 247 ? -16.564 3.856 18.715 1.00 93.50 247 LEU A O 1
ATOM 2012 N N . ASN A 1 248 ? -17.692 1.907 18.603 1.00 88.75 248 ASN A N 1
ATOM 2013 C CA . ASN A 1 248 ? -19.019 2.441 18.940 1.00 88.75 248 ASN A CA 1
ATOM 2014 C C . ASN A 1 248 ? -19.529 2.052 20.341 1.00 88.75 248 ASN A C 1
ATOM 2016 O O . ASN A 1 248 ? -20.621 2.476 20.719 1.00 88.75 248 ASN A O 1
ATOM 2020 N N . ALA A 1 249 ? -18.775 1.234 21.079 1.00 85.00 249 ALA A N 1
ATOM 2021 C CA . ALA A 1 249 ? -19.015 0.953 22.496 1.00 85.00 249 ALA A CA 1
ATOM 2022 C C . ALA A 1 249 ? -18.661 2.165 23.369 1.00 85.00 249 ALA A C 1
ATOM 2024 O O . ALA A 1 249 ? -19.355 2.349 24.393 1.00 85.00 249 ALA A O 1
#

Solvent-accessible surface area (backbone atoms only — not comparable to full-atom values): 14208 Å² total; per-residue (Å²): 132,86,81,86,71,98,52,97,86,58,55,72,70,56,54,51,49,52,39,57,76,64,69,52,66,82,81,60,89,90,51,78,73,60,98,80,72,46,61,64,62,52,50,42,55,63,47,71,50,59,71,58,57,96,78,48,81,55,66,70,57,54,51,54,40,51,56,45,31,61,39,88,69,46,62,46,69,26,60,70,44,49,56,50,43,48,53,51,53,63,74,46,54,90,73,50,76,62,55,54,32,51,51,54,20,63,69,27,33,64,49,37,78,51,92,91,54,95,53,32,25,56,52,10,20,52,51,41,51,66,72,37,61,89,75,41,56,73,71,40,42,52,49,16,29,48,48,15,47,28,57,75,73,66,50,84,76,82,93,58,53,72,58,58,46,51,41,42,33,48,49,51,25,48,74,52,39,57,49,26,37,60,68,73,58,36,52,51,44,55,54,20,49,51,58,48,46,58,88,47,56,67,71,59,42,36,56,52,50,40,51,57,47,45,62,45,67,72,37,97,56,74,30,77,37,72,68,38,35,74,72,20,37,74,43,18,55,53,45,45,54,53,51,44,51,66,59,74,107

pLDDT: mean 88.71, std 16.08, range [32.94, 98.81]

Nearest PDB structures (foldseek):
  5dqw-assembly1_B  TM=6.487E-01  e=6.125E-02  Bacillus subtilis
  5ihy-assembly1_B  TM=5.075E-01  e=2.663E-01  Bacillus subtilis
  6pbz-assembly1_C  TM=5.751E-01  e=4.189E+00  Escherichia coli K-12

InterPro domains:
  IPR009218 Predicted HD phosphohydrolase [PTHR21174] (60-248)

Mean predicted aligned error: 10.8 Å

Secondary structure (DSSP, 8-state):
-------TTS-HHHHHHHHHHTT-----SSSPPPTT--HHHHHHHHHHTT---TT---HHHHHHHHHHHT-TT-SSSSHHHHHHHHHHHHHTTTS-SSHHHHHHHHHHTTSS--TT-S-HHHHHHHHHHHHHTTTS-HHHHHHHHHHHHHHTTT-PPSS--HHHHHHHHHHHHHHGGGGGS-HHHHHHHHHHHHHHTTTS-HHHHHHHHHHHHHHHHTSS-SSSSHHHIIIIIHHHHHHHHHHHHHHH-

Sequence (249 aa):
MEFGYEDFSKSHPQLRREWIEGGKEWSSVASNAPADWDPESQLARLLDGRVPEPDCIPGYLLNRLKARYAEPQRHYHTWDHIDALKRHFDSLKAHWHRPEPVLWALYWHDAIYDPTRPDNEELSAQLLEEEGAAHLGAADLAFAAEIIRATAKHNAPEGLSDDDRADLALFLDIDLSILGAPDPVFDQYEVNVRREYAFVPEEAFRAGRAKVLQSFADRPAIYFTEEGRSLWDAQARRNLARSFAQLNA

Radius of gyration: 23.47 Å; Cα contacts (8 Å, |Δi|>4): 218; chains: 1; bounding box: 70×32×54 Å

Organism: NCBI:txid86342